Protein AF-A0A5S9MG98-F1 (afdb_monomer_lite)

Foldseek 3Di:
DVVLLVQLLVVLVVVLVVLLVQLLVLLLVLLCCVPPPPVLVVQQVVCQVVQVLLVAHSQLVQLLCCQQDPHNSSSVSSLLNDFGWQLSVVLSVQLSVLRGPLPVVLVVCVVVVHDSVVSCCVSNVRSSVSSNCSNVVPPDGRHTDDLPPLVVLVPDDPDPDPVVSSVSSNVNSVVVSVSVSVVRSVVSSVVSVCVVVCVVVVVVVVCVVVVVVVD

Structure (mmCIF, N/CA/C/O backbone):
data_AF-A0A5S9MG98-F1
#
_entry.id   AF-A0A5S9MG98-F1
#
loop_
_atom_site.group_PDB
_atom_site.id
_atom_site.type_symbol
_atom_site.label_atom_id
_atom_site.label_alt_id
_atom_site.label_comp_id
_atom_site.label_asym_id
_atom_site.label_entity_id
_atom_site.label_seq_id
_atom_site.pdbx_PDB_ins_code
_atom_site.Cartn_x
_atom_site.Cartn_y
_atom_site.Cartn_z
_atom_site.occupancy
_atom_site.B_iso_or_equiv
_atom_site.auth_seq_id
_atom_site.auth_comp_id
_atom_site.auth_asym_id
_atom_site.auth_atom_id
_atom_site.pdbx_PDB_model_num
ATOM 1 N N . MET A 1 1 ? -5.508 22.181 24.076 1.00 66.69 1 MET A N 1
ATOM 2 C CA . MET A 1 1 ? -4.698 22.314 22.840 1.00 66.69 1 MET A CA 1
ATOM 3 C C . MET A 1 1 ? -3.313 21.685 22.968 1.00 66.69 1 MET A C 1
ATOM 5 O O . MET A 1 1 ? -3.007 20.823 22.161 1.00 66.69 1 MET A O 1
ATOM 9 N N . GLY A 1 2 ? -2.476 22.037 23.956 1.00 78.56 2 GLY A N 1
ATOM 10 C CA . GLY A 1 2 ? -1.141 21.416 24.090 1.00 78.56 2 GLY A CA 1
ATOM 11 C C . GLY A 1 2 ? -1.165 19.888 24.270 1.00 78.56 2 GLY A C 1
ATOM 12 O O . GLY A 1 2 ? -0.301 19.185 23.756 1.00 78.56 2 GLY A O 1
ATOM 13 N N . GLU A 1 3 ? -2.189 19.363 24.941 1.00 84.69 3 GLU A N 1
ATOM 14 C CA . GLU A 1 3 ? -2.384 17.921 25.139 1.00 84.69 3 GLU A CA 1
ATOM 15 C C . GLU A 1 3 ? -2.816 17.196 23.853 1.00 84.69 3 GLU A C 1
ATOM 17 O O . GLU A 1 3 ? -2.261 16.153 23.522 1.00 84.69 3 GLU A O 1
ATOM 22 N N . THR A 1 4 ? -3.687 17.816 23.051 1.00 87.00 4 THR A N 1
ATOM 23 C CA . THR A 1 4 ? -4.049 17.394 21.685 1.00 87.00 4 THR A CA 1
ATOM 24 C C . THR A 1 4 ? -2.811 17.234 20.802 1.00 87.00 4 THR A C 1
ATOM 26 O O . THR A 1 4 ? -2.624 16.198 20.173 1.00 87.00 4 THR A O 1
ATOM 29 N N . TRP A 1 5 ? -1.910 18.222 20.799 1.00 89.62 5 TRP A N 1
ATOM 30 C CA . TRP A 1 5 ? -0.659 18.150 20.035 1.00 89.62 5 TRP A CA 1
ATOM 31 C C . TRP A 1 5 ? 0.236 16.997 20.496 1.00 89.62 5 TRP A C 1
ATOM 33 O O . TRP A 1 5 ? 0.719 16.226 19.669 1.00 89.62 5 TRP A O 1
ATOM 43 N N . LYS A 1 6 ? 0.424 16.832 21.812 1.00 89.94 6 LYS A N 1
ATOM 44 C CA . LYS A 1 6 ? 1.220 15.727 22.374 1.00 89.94 6 LYS A CA 1
ATOM 45 C C . LYS A 1 6 ? 0.635 14.362 22.011 1.00 89.94 6 LYS A C 1
ATOM 47 O O . LYS A 1 6 ? 1.379 13.472 21.603 1.00 89.94 6 LYS A O 1
ATOM 52 N N . ASN A 1 7 ? -0.681 14.209 22.121 1.00 90.62 7 ASN A N 1
ATOM 53 C CA . ASN A 1 7 ? -1.378 12.965 21.804 1.00 90.62 7 ASN A CA 1
ATOM 54 C C . ASN A 1 7 ? -1.300 12.644 20.308 1.00 90.62 7 ASN A C 1
ATOM 56 O O . ASN A 1 7 ? -0.968 11.516 19.946 1.00 90.62 7 ASN A O 1
ATOM 60 N N . GLY A 1 8 ? -1.507 13.646 19.449 1.00 89.81 8 GLY A N 1
ATOM 61 C CA . GLY A 1 8 ? -1.383 13.515 17.998 1.00 89.81 8 GLY A CA 1
ATOM 62 C C . GLY A 1 8 ? 0.031 13.132 17.561 1.00 89.81 8 GLY A C 1
ATOM 63 O O . GLY A 1 8 ? 0.202 12.180 16.803 1.00 89.81 8 GLY A O 1
ATOM 64 N N . LEU A 1 9 ? 1.058 13.797 18.102 1.00 93.06 9 LEU A N 1
ATOM 65 C CA . LEU A 1 9 ? 2.461 13.474 17.819 1.00 93.06 9 LEU A CA 1
ATOM 66 C C . LEU A 1 9 ? 2.844 12.078 18.318 1.00 93.06 9 LEU A C 1
ATOM 68 O O . LEU A 1 9 ? 3.484 11.325 17.588 1.00 93.06 9 LEU A O 1
ATOM 72 N N . LYS A 1 10 ? 2.432 11.701 19.536 1.00 94.00 10 LYS A N 1
ATOM 73 C CA . LYS A 1 10 ? 2.688 10.365 20.093 1.00 94.00 10 LYS A CA 1
ATOM 74 C C . LYS A 1 10 ? 2.029 9.275 19.247 1.00 94.00 10 LYS A C 1
ATOM 76 O O . LYS A 1 10 ? 2.660 8.258 18.962 1.00 94.00 10 LYS A O 1
ATOM 81 N N . ALA A 1 11 ? 0.786 9.494 18.821 1.00 91.12 11 ALA A N 1
ATOM 82 C CA . ALA A 1 11 ? 0.072 8.577 17.941 1.00 91.12 11 ALA A CA 1
ATOM 83 C C . ALA A 1 11 ? 0.739 8.489 16.559 1.00 91.12 11 ALA A C 1
ATOM 85 O O . ALA A 1 11 ? 0.933 7.386 16.046 1.00 91.12 11 ALA A O 1
ATOM 86 N N . GLY A 1 12 ? 1.163 9.627 16.001 1.00 92.00 12 GLY A N 1
ATOM 87 C CA . GLY A 1 12 ? 1.949 9.707 14.771 1.00 92.00 12 GLY A CA 1
ATOM 88 C C . GLY A 1 12 ? 3.234 8.887 14.854 1.00 92.00 12 GLY A C 1
ATOM 89 O O . GLY A 1 12 ? 3.425 7.977 14.054 1.00 92.00 12 GLY A O 1
ATOM 90 N N . LEU A 1 13 ? 4.074 9.128 15.868 1.00 94.75 13 LEU A N 1
ATOM 91 C CA . LEU A 1 13 ? 5.320 8.382 16.080 1.00 94.75 13 LEU A CA 1
ATOM 92 C C . LEU A 1 13 ? 5.085 6.878 16.272 1.00 94.75 13 LEU A C 1
ATOM 94 O O . LEU A 1 13 ? 5.792 6.072 15.674 1.00 94.75 13 LEU A O 1
ATOM 98 N N . SER A 1 14 ? 4.095 6.487 17.079 1.00 93.75 14 SER A N 1
ATOM 99 C CA . SER A 1 14 ? 3.764 5.073 17.303 1.00 93.75 14 SER A CA 1
ATOM 100 C C . SER A 1 14 ? 3.319 4.386 16.011 1.00 93.75 14 SER A C 1
ATOM 102 O O . SER A 1 14 ? 3.683 3.234 15.755 1.00 93.75 14 SER A O 1
ATOM 104 N N . THR A 1 15 ? 2.549 5.093 15.184 1.00 90.12 15 THR A N 1
ATOM 105 C CA . THR A 1 15 ? 2.082 4.584 13.892 1.00 90.12 15 THR A CA 1
ATOM 106 C C . THR A 1 15 ? 3.262 4.444 12.943 1.00 90.12 15 THR A C 1
ATOM 108 O O . THR A 1 15 ? 3.508 3.348 12.455 1.00 90.12 15 THR A O 1
ATOM 111 N N . THR A 1 16 ? 4.076 5.489 12.780 1.00 92.81 16 THR A N 1
ATOM 112 C CA . THR A 1 16 ? 5.323 5.442 12.005 1.00 92.81 16 THR A CA 1
ATOM 113 C C . THR A 1 16 ? 6.235 4.301 12.449 1.00 92.81 16 THR A C 1
ATOM 115 O O . THR A 1 16 ? 6.774 3.598 11.605 1.00 92.81 16 THR A O 1
ATOM 118 N N . TRP A 1 17 ? 6.388 4.065 13.753 1.00 94.69 17 TRP A N 1
ATOM 119 C CA . TRP A 1 17 ? 7.198 2.961 14.273 1.00 94.69 17 TRP A CA 1
ATOM 120 C C . TRP A 1 17 ? 6.639 1.592 13.879 1.00 94.69 17 TRP A C 1
ATOM 122 O O . TRP A 1 17 ? 7.379 0.696 13.475 1.00 94.69 17 TRP A O 1
ATOM 132 N N . THR A 1 18 ? 5.320 1.435 13.961 1.00 90.38 18 THR A N 1
ATOM 133 C CA . THR A 1 18 ? 4.630 0.201 13.565 1.00 90.38 18 THR A CA 1
ATOM 134 C C . THR A 1 18 ? 4.767 -0.042 12.064 1.00 90.38 18 THR A C 1
ATOM 136 O O . THR A 1 18 ? 5.099 -1.148 11.646 1.00 90.38 18 THR A O 1
ATOM 139 N N . LEU A 1 19 ? 4.582 1.005 11.259 1.00 89.38 19 LEU A N 1
ATOM 140 C CA . LEU A 1 19 ? 4.715 0.955 9.807 1.00 89.38 19 LEU A CA 1
ATOM 141 C C . LEU A 1 19 ? 6.158 0.713 9.383 1.00 89.38 19 LEU A C 1
ATOM 143 O O . LEU A 1 19 ? 6.405 -0.136 8.534 1.00 89.38 19 LEU A O 1
ATOM 147 N N . GLY A 1 20 ? 7.118 1.362 10.036 1.00 91.25 20 GLY A N 1
ATOM 148 C CA . GLY A 1 20 ? 8.542 1.171 9.793 1.00 91.25 20 GLY A CA 1
ATOM 149 C C . GLY A 1 20 ? 8.987 -0.275 9.989 1.00 91.25 20 GLY A C 1
ATOM 150 O O . GLY A 1 20 ? 9.723 -0.793 9.156 1.00 91.25 20 GLY A O 1
ATOM 151 N N . LYS A 1 21 ? 8.470 -0.973 11.011 1.00 91.88 21 LYS A N 1
ATOM 152 C CA . LYS A 1 21 ? 8.758 -2.404 11.229 1.00 91.88 21 LYS A CA 1
ATOM 153 C C . LYS A 1 21 ? 8.292 -3.316 10.096 1.00 91.88 21 LYS A C 1
ATOM 155 O O . LYS A 1 21 ? 8.835 -4.404 9.962 1.00 91.88 21 LYS A O 1
ATOM 160 N N . VAL A 1 22 ? 7.290 -2.906 9.322 1.00 89.12 22 VAL A N 1
ATOM 161 C CA . VAL A 1 22 ? 6.780 -3.678 8.179 1.00 89.12 22 VAL A CA 1
ATOM 162 C C . VAL A 1 22 ? 7.454 -3.224 6.889 1.00 89.12 22 VAL A C 1
ATOM 164 O O . VAL A 1 22 ? 7.953 -4.049 6.133 1.00 89.12 22 VAL A O 1
ATOM 167 N N . ILE A 1 23 ? 7.517 -1.915 6.655 1.00 87.06 23 ILE A N 1
ATOM 168 C CA . ILE A 1 23 ? 8.039 -1.326 5.419 1.00 87.06 23 ILE A CA 1
ATOM 169 C C . ILE A 1 23 ? 9.524 -1.626 5.262 1.00 87.06 23 ILE A C 1
ATOM 171 O O . ILE A 1 23 ? 9.944 -2.068 4.201 1.00 87.06 23 ILE A O 1
ATOM 175 N N . PHE A 1 24 ? 10.311 -1.449 6.323 1.00 90.50 24 PHE A N 1
ATOM 176 C CA . PHE A 1 24 ? 11.758 -1.622 6.268 1.00 90.50 24 PHE A CA 1
ATOM 177 C C . PHE A 1 24 ? 12.190 -3.025 5.792 1.00 90.50 24 PHE A C 1
ATOM 179 O O . PHE A 1 24 ? 12.913 -3.106 4.796 1.00 90.50 24 PHE A O 1
ATOM 186 N N . PRO A 1 25 ? 11.752 -4.141 6.417 1.00 90.50 25 PRO A N 1
ATOM 187 C CA . PRO A 1 25 ? 12.138 -5.470 5.950 1.00 90.50 25 PRO A CA 1
ATOM 188 C C . PRO A 1 25 ? 11.547 -5.804 4.579 1.00 90.50 25 PRO A C 1
ATOM 190 O O . PRO A 1 25 ? 12.223 -6.449 3.782 1.00 90.50 25 PRO A O 1
ATOM 193 N N . VAL A 1 26 ? 10.323 -5.354 4.276 1.00 88.94 26 VAL A N 1
ATOM 194 C CA . VAL A 1 26 ? 9.698 -5.605 2.970 1.00 88.94 26 VAL A CA 1
ATOM 195 C C . VAL A 1 26 ? 10.474 -4.905 1.853 1.00 88.94 26 VAL A C 1
ATOM 197 O O . VAL A 1 26 ? 10.779 -5.545 0.854 1.00 88.94 26 VAL A O 1
ATOM 200 N N . THR A 1 27 ? 10.865 -3.641 2.025 1.00 87.31 27 THR A N 1
ATOM 201 C CA . THR A 1 27 ? 11.664 -2.899 1.036 1.00 87.31 27 THR A CA 1
ATOM 202 C C . THR A 1 27 ? 13.019 -3.554 0.792 1.00 87.31 27 THR A C 1
ATOM 204 O O . THR A 1 27 ? 13.420 -3.707 -0.364 1.00 87.31 27 THR A O 1
ATOM 207 N N . ILE A 1 28 ? 13.712 -3.991 1.849 1.00 87.81 28 ILE A N 1
ATOM 208 C CA . ILE A 1 28 ? 14.987 -4.708 1.705 1.00 87.81 28 ILE A CA 1
ATOM 209 C C . ILE A 1 28 ? 14.776 -6.021 0.947 1.00 87.81 28 ILE A C 1
ATOM 211 O O . ILE A 1 28 ? 15.490 -6.296 -0.017 1.00 87.81 28 ILE A O 1
ATOM 215 N N . LEU A 1 29 ? 13.774 -6.808 1.345 1.00 88.12 29 LEU A N 1
ATOM 216 C CA . LEU A 1 29 ? 13.475 -8.093 0.724 1.00 88.12 29 LEU A CA 1
ATOM 217 C C . LEU A 1 29 ? 13.128 -7.929 -0.760 1.00 88.12 29 LEU A C 1
ATOM 219 O O . LEU A 1 29 ? 13.707 -8.614 -1.595 1.00 88.12 29 LEU A O 1
ATOM 223 N N . VAL A 1 30 ? 12.230 -7.001 -1.098 1.00 85.62 30 VAL A N 1
ATOM 224 C CA . VAL A 1 30 ? 11.817 -6.738 -2.484 1.00 85.62 30 VAL A CA 1
ATOM 225 C C . VAL A 1 30 ? 13.000 -6.250 -3.323 1.00 85.62 30 VAL A C 1
ATOM 227 O O . VAL A 1 30 ? 13.187 -6.753 -4.428 1.00 85.62 30 VAL A O 1
ATOM 230 N N . SER A 1 31 ? 13.839 -5.352 -2.791 1.00 83.00 31 SER A N 1
ATOM 231 C CA . SER A 1 31 ? 15.023 -4.837 -3.500 1.00 83.00 31 SER A CA 1
ATOM 232 C C . SER A 1 31 ? 16.030 -5.944 -3.829 1.00 83.00 31 SER A C 1
ATOM 234 O O . SER A 1 31 ? 16.528 -6.016 -4.951 1.00 83.00 31 SER A O 1
ATOM 236 N N . ILE A 1 32 ? 16.308 -6.834 -2.870 1.00 81.94 32 ILE A N 1
ATOM 237 C CA . ILE A 1 32 ? 17.235 -7.958 -3.070 1.00 81.94 32 ILE A CA 1
ATOM 238 C C . ILE A 1 32 ? 16.631 -8.992 -4.027 1.00 81.94 32 ILE A C 1
ATOM 240 O O . ILE A 1 32 ? 17.311 -9.457 -4.943 1.00 81.94 32 ILE A O 1
ATOM 244 N N . LEU A 1 33 ? 15.353 -9.344 -3.844 1.00 80.00 33 LEU A N 1
ATOM 245 C CA . LEU A 1 33 ? 14.679 -10.350 -4.668 1.00 80.00 33 LEU A CA 1
ATOM 246 C C . LEU A 1 33 ? 14.661 -9.961 -6.149 1.00 80.00 33 LEU A C 1
ATOM 248 O O . LEU A 1 33 ? 14.950 -10.810 -6.992 1.00 80.00 33 LEU A O 1
ATOM 252 N N . GLN A 1 34 ? 14.371 -8.692 -6.442 1.00 73.75 34 GLN A N 1
ATOM 253 C CA . GLN A 1 34 ? 14.369 -8.122 -7.789 1.00 73.75 34 GLN A CA 1
ATOM 254 C C . GLN A 1 34 ? 15.736 -8.233 -8.483 1.00 73.75 34 GLN A C 1
ATOM 256 O O . GLN A 1 34 ? 15.806 -8.607 -9.649 1.00 73.75 34 GLN A O 1
ATOM 261 N N . GLN A 1 35 ? 16.832 -7.965 -7.770 1.00 71.19 35 GLN A N 1
ATOM 262 C CA . GLN A 1 35 ? 18.158 -7.872 -8.388 1.00 71.19 35 GLN A CA 1
ATOM 263 C C . GLN A 1 35 ? 18.925 -9.198 -8.473 1.00 71.19 35 GLN A C 1
ATOM 265 O O . GLN A 1 35 ? 19.870 -9.293 -9.251 1.00 71.19 35 GLN A O 1
ATOM 270 N N . HIS A 1 36 ? 18.593 -10.202 -7.656 1.00 62.88 36 HIS A N 1
ATOM 271 C CA . HIS A 1 36 ? 19.411 -11.421 -7.527 1.00 62.88 36 HIS A CA 1
ATOM 272 C C . HIS A 1 36 ? 18.693 -12.731 -7.854 1.00 62.88 36 HIS A C 1
ATOM 274 O O . HIS A 1 36 ? 19.344 -13.775 -7.869 1.00 62.88 36 HIS A O 1
ATOM 280 N N . THR A 1 37 ? 17.383 -12.722 -8.119 1.00 70.50 37 THR A N 1
ATOM 281 C CA . THR A 1 37 ? 16.626 -13.977 -8.236 1.00 70.50 37 THR A CA 1
ATOM 282 C C . THR A 1 37 ? 16.121 -14.208 -9.665 1.00 70.50 37 THR A C 1
ATOM 284 O O . THR A 1 37 ? 15.086 -13.652 -10.033 1.00 70.50 37 THR A O 1
ATOM 287 N N 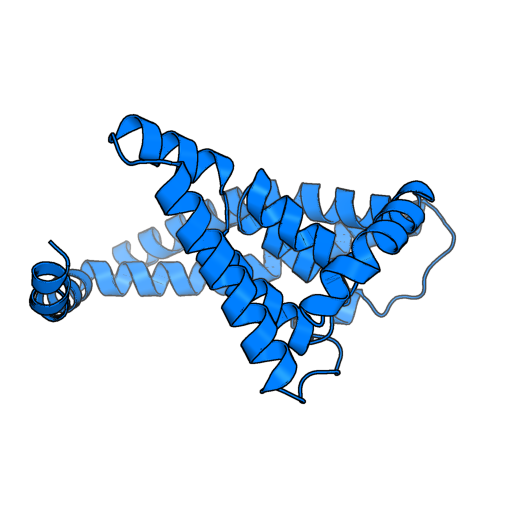. PRO A 1 38 ? 16.753 -15.101 -10.460 1.00 69.75 38 PRO A N 1
ATOM 288 C CA . PRO A 1 38 ? 16.253 -15.502 -11.783 1.00 69.75 38 PRO A CA 1
ATOM 289 C C . PRO A 1 38 ? 14.805 -16.014 -11.746 1.00 69.75 38 PRO A C 1
ATOM 291 O O . PRO A 1 38 ? 14.033 -15.805 -12.679 1.00 69.75 38 PRO A O 1
ATOM 294 N N . VAL A 1 39 ? 14.422 -16.629 -10.621 1.00 74.81 39 VAL A N 1
ATOM 295 C CA . VAL A 1 39 ? 13.065 -17.126 -10.355 1.00 74.81 39 VAL A CA 1
ATOM 296 C C . VAL A 1 39 ? 12.025 -16.005 -10.417 1.00 74.81 39 VAL A C 1
ATOM 298 O O . VAL A 1 39 ? 10.922 -16.236 -10.905 1.00 74.81 39 VAL A O 1
ATOM 301 N N . MET A 1 40 ? 12.366 -14.786 -9.979 1.00 74.00 40 MET A N 1
ATOM 302 C CA . MET A 1 40 ? 11.440 -13.654 -10.044 1.00 74.00 40 MET A CA 1
ATOM 303 C C . MET A 1 40 ? 11.120 -13.301 -11.500 1.00 74.00 40 MET A C 1
ATOM 305 O O . MET A 1 40 ? 9.957 -13.102 -11.833 1.00 74.00 40 MET A O 1
ATOM 309 N N . GLY A 1 41 ? 12.117 -13.337 -12.391 1.00 78.81 41 GLY A N 1
ATOM 310 C CA . GLY A 1 41 ? 11.910 -13.146 -13.828 1.00 78.81 41 GLY A CA 1
ATOM 311 C C . GLY A 1 41 ? 10.940 -14.168 -14.430 1.00 78.81 41 GLY A C 1
ATOM 312 O O . GLY A 1 41 ? 10.055 -13.794 -15.198 1.00 78.81 41 GLY A O 1
ATOM 313 N N . TRP A 1 42 ? 11.037 -15.442 -14.035 1.00 82.25 42 TRP A N 1
ATOM 314 C CA . TRP A 1 42 ? 10.103 -16.483 -14.486 1.00 82.25 42 TRP A CA 1
ATOM 315 C C . TRP A 1 42 ? 8.681 -16.263 -13.971 1.00 82.25 42 TRP A C 1
ATOM 317 O O . TRP A 1 42 ? 7.726 -16.372 -14.740 1.00 82.25 42 TRP A O 1
ATOM 327 N N . ILE A 1 43 ? 8.534 -15.914 -12.690 1.00 81.62 43 ILE A N 1
ATOM 328 C CA . ILE A 1 43 ? 7.231 -15.617 -12.081 1.00 81.62 43 ILE A CA 1
ATOM 329 C C . ILE A 1 43 ? 6.589 -14.409 -12.770 1.00 81.62 43 ILE A C 1
ATOM 331 O O . ILE A 1 43 ? 5.427 -14.476 -13.164 1.00 81.62 43 ILE A O 1
ATOM 335 N N . ILE A 1 44 ? 7.355 -13.333 -12.970 1.00 83.62 44 ILE A N 1
ATOM 336 C CA . ILE A 1 44 ? 6.911 -12.121 -13.664 1.00 83.62 44 ILE A CA 1
ATOM 337 C C . ILE A 1 44 ? 6.442 -12.469 -15.076 1.00 83.62 44 ILE A C 1
ATOM 339 O O . ILE A 1 44 ? 5.349 -12.066 -15.457 1.00 83.62 44 ILE A O 1
ATOM 343 N N . GLN A 1 45 ? 7.214 -13.243 -15.847 1.00 84.25 45 GLN A N 1
ATOM 344 C CA . GLN A 1 45 ? 6.830 -13.640 -17.208 1.00 84.25 45 GLN A CA 1
ATOM 345 C C . GLN A 1 45 ? 5.555 -14.487 -17.240 1.00 84.25 45 GLN A C 1
ATOM 347 O O . GLN A 1 45 ? 4.711 -14.277 -18.110 1.00 84.25 45 GLN A O 1
ATOM 352 N N . PHE A 1 46 ? 5.394 -15.404 -16.285 1.00 88.31 46 PHE A N 1
ATOM 353 C CA . PHE A 1 46 ? 4.204 -16.245 -16.175 1.00 88.31 46 PHE A CA 1
ATOM 354 C C . PHE A 1 46 ? 2.950 -15.449 -15.782 1.00 88.31 46 PHE A C 1
ATOM 356 O O . PHE A 1 46 ? 1.864 -15.699 -16.302 1.00 88.31 46 PHE A O 1
ATOM 363 N N . ILE A 1 47 ? 3.093 -14.471 -14.884 1.00 88.00 47 ILE A N 1
ATOM 364 C CA . ILE A 1 47 ? 1.987 -13.651 -14.370 1.00 88.00 47 ILE A CA 1
ATOM 365 C C . ILE A 1 47 ? 1.643 -12.486 -15.314 1.00 88.00 47 ILE A C 1
ATOM 367 O O . ILE A 1 47 ? 0.493 -12.048 -15.362 1.00 88.00 47 ILE A O 1
ATOM 371 N N . ARG A 1 48 ? 2.602 -12.015 -16.120 1.00 89.62 48 ARG A N 1
ATOM 372 C CA . ARG A 1 48 ? 2.437 -10.908 -17.075 1.00 89.62 48 ARG A CA 1
ATOM 373 C C . ARG A 1 48 ? 1.166 -10.972 -17.936 1.00 89.62 48 ARG A C 1
ATOM 375 O O . ARG A 1 48 ? 0.508 -9.938 -18.013 1.00 89.62 48 ARG A O 1
ATOM 382 N N . PRO A 1 49 ? 0.771 -12.096 -18.571 1.00 88.88 49 PRO A N 1
ATOM 383 C CA . PRO A 1 49 ? -0.461 -12.131 -19.365 1.00 88.88 49 PRO A CA 1
ATOM 384 C C . PRO A 1 49 ? -1.719 -11.863 -18.530 1.00 88.88 49 PRO A C 1
ATOM 386 O O . PRO A 1 49 ? -2.637 -11.211 -19.015 1.00 88.88 49 PRO A O 1
ATOM 389 N N . PHE A 1 50 ? -1.751 -12.301 -17.268 1.00 90.06 50 PHE A N 1
ATOM 390 C CA . PHE A 1 50 ? -2.868 -12.021 -16.364 1.00 90.06 50 PHE A CA 1
ATOM 391 C C . PHE A 1 50 ? -2.885 -10.552 -15.936 1.00 90.06 50 PHE A C 1
ATOM 393 O O . PHE A 1 50 ? -3.940 -9.926 -15.938 1.00 90.06 50 PHE A O 1
ATOM 400 N N . MET A 1 51 ? -1.719 -9.982 -15.623 1.00 92.44 51 MET A N 1
ATOM 401 C CA . MET A 1 51 ? -1.597 -8.569 -15.242 1.00 92.44 51 MET A CA 1
ATOM 402 C C . MET A 1 51 ? -1.905 -7.624 -16.407 1.00 92.44 51 MET A C 1
ATOM 404 O O . MET A 1 51 ? -2.518 -6.577 -16.205 1.00 92.44 51 MET A O 1
ATOM 408 N N . GLY A 1 52 ? -1.572 -8.029 -17.635 1.00 89.19 52 GLY A N 1
ATOM 409 C CA . GLY A 1 52 ? -1.860 -7.268 -18.848 1.00 89.19 52 GLY A CA 1
ATOM 410 C C . GLY A 1 52 ? -3.352 -7.011 -19.071 1.00 89.19 52 GLY A C 1
ATOM 411 O O . GLY A 1 52 ? -3.701 -5.955 -19.586 1.00 89.19 52 GLY A O 1
ATOM 412 N N . VAL A 1 53 ? -4.240 -7.903 -18.608 1.00 91.56 53 VAL A N 1
ATOM 413 C CA . VAL A 1 53 ? -5.704 -7.685 -18.645 1.00 91.56 53 VAL A CA 1
ATOM 414 C C . VAL A 1 53 ? -6.107 -6.444 -17.844 1.00 91.56 53 VAL A C 1
ATOM 416 O O . VAL A 1 53 ? -7.038 -5.731 -18.213 1.00 91.56 53 VAL A O 1
ATOM 419 N N . PHE A 1 54 ? -5.387 -6.173 -16.758 1.00 92.12 54 PHE A N 1
ATOM 420 C CA . PHE A 1 54 ? -5.611 -5.030 -15.878 1.00 92.12 54 PHE A CA 1
ATOM 421 C C . PHE A 1 54 ? -4.785 -3.806 -16.274 1.00 92.12 54 PHE A C 1
ATOM 423 O O . PHE A 1 54 ? -4.839 -2.801 -15.574 1.00 92.12 54 PHE A O 1
ATOM 430 N N . GLY A 1 55 ? -3.997 -3.876 -17.352 1.00 88.94 55 GLY A N 1
ATOM 431 C CA . GLY A 1 55 ? -3.075 -2.803 -17.714 1.00 88.94 55 GLY A CA 1
ATOM 432 C C . GLY A 1 55 ? -1.879 -2.658 -16.785 1.00 88.94 55 GLY A C 1
ATOM 433 O O . GLY A 1 55 ? -1.366 -1.553 -16.646 1.00 88.94 55 GLY A O 1
ATOM 434 N N . LEU A 1 56 ? -1.489 -3.740 -16.115 1.00 92.88 56 LEU A N 1
ATOM 435 C CA . LEU A 1 56 ? -0.414 -3.760 -15.135 1.00 92.88 56 LEU A CA 1
ATOM 436 C C . LEU A 1 56 ? 0.803 -4.527 -15.669 1.00 92.88 56 LEU A C 1
ATOM 438 O O . LEU A 1 56 ? 0.664 -5.531 -16.378 1.00 92.88 56 LEU A O 1
ATOM 442 N N . SER A 1 57 ? 2.003 -4.092 -15.286 1.00 92.00 57 SER A N 1
ATOM 443 C CA . SER A 1 57 ? 3.233 -4.841 -15.528 1.00 92.00 57 SER A CA 1
ATOM 444 C C . SER A 1 57 ? 3.273 -6.124 -14.687 1.00 92.00 57 SER A C 1
ATOM 446 O O . SER A 1 57 ? 2.543 -6.295 -13.708 1.00 92.00 57 SER A O 1
ATOM 448 N N . GLY A 1 58 ? 4.151 -7.063 -15.045 1.00 88.88 58 GLY A N 1
ATOM 449 C CA . GLY A 1 58 ? 4.336 -8.267 -14.228 1.00 88.88 58 GLY A CA 1
ATOM 450 C C . GLY A 1 58 ? 4.928 -7.961 -12.842 1.00 88.88 58 GLY A C 1
ATOM 451 O O . GLY A 1 58 ? 4.681 -8.710 -11.901 1.00 88.88 58 GLY A O 1
ATOM 452 N N . GLU A 1 59 ? 5.644 -6.844 -12.683 1.00 88.44 59 GLU A N 1
ATOM 453 C CA . GLU A 1 59 ? 6.205 -6.409 -11.396 1.00 88.44 59 GLU A CA 1
ATOM 454 C C . GLU A 1 59 ? 5.136 -5.890 -10.429 1.00 88.44 59 GLU A C 1
ATOM 456 O O . GLU A 1 59 ? 5.232 -6.120 -9.221 1.00 88.44 59 GLU A O 1
ATOM 461 N N . ALA A 1 60 ? 4.062 -5.287 -10.951 1.00 93.00 60 ALA A N 1
ATOM 462 C CA . ALA A 1 60 ? 2.906 -4.847 -10.168 1.00 93.00 60 ALA A CA 1
ATOM 463 C C . ALA A 1 60 ? 2.193 -5.998 -9.426 1.00 93.00 60 ALA A C 1
ATOM 465 O O . ALA A 1 60 ? 1.452 -5.763 -8.467 1.00 93.00 60 ALA A O 1
ATOM 466 N N . ALA A 1 61 ? 2.455 -7.256 -9.798 1.00 91.94 61 ALA A N 1
ATOM 467 C CA . ALA A 1 61 ? 1.976 -8.415 -9.052 1.00 91.94 61 ALA A CA 1
ATOM 468 C C . ALA A 1 61 ? 2.560 -8.479 -7.628 1.00 91.94 61 ALA A C 1
ATOM 470 O O . ALA A 1 61 ? 1.880 -8.941 -6.711 1.00 91.94 61 ALA A O 1
ATOM 471 N N . ILE A 1 62 ? 3.789 -7.988 -7.419 1.00 91.31 62 ILE A N 1
ATOM 472 C CA . ILE A 1 62 ? 4.472 -8.034 -6.119 1.00 91.31 62 ILE A CA 1
ATOM 473 C C . ILE A 1 62 ? 3.693 -7.210 -5.071 1.00 91.31 62 ILE A C 1
ATOM 475 O O . ILE A 1 62 ? 3.294 -7.789 -4.054 1.00 91.31 62 ILE A O 1
ATOM 479 N N . PRO A 1 63 ? 3.391 -5.910 -5.292 1.00 93.62 63 PRO A N 1
ATOM 480 C CA . PRO A 1 63 ? 2.517 -5.155 -4.403 1.00 93.62 63 PRO A CA 1
ATOM 481 C C . PRO A 1 63 ? 1.145 -5.774 -4.182 1.00 93.62 63 PRO A C 1
ATOM 483 O O . PRO A 1 63 ? 0.650 -5.768 -3.054 1.00 93.62 63 PRO A O 1
ATOM 486 N N . LEU A 1 64 ? 0.526 -6.300 -5.244 1.00 93.81 64 LEU A N 1
ATOM 487 C CA . LEU A 1 64 ? -0.821 -6.853 -5.169 1.00 93.81 64 LEU A CA 1
ATOM 488 C C . LEU A 1 64 ? -0.855 -8.068 -4.232 1.00 93.81 64 LEU A C 1
ATOM 490 O O . LEU A 1 64 ? -1.697 -8.127 -3.335 1.00 93.81 64 LEU A O 1
ATOM 494 N N . VAL A 1 65 ? 0.098 -8.992 -4.376 1.00 92.00 65 VAL A N 1
ATOM 495 C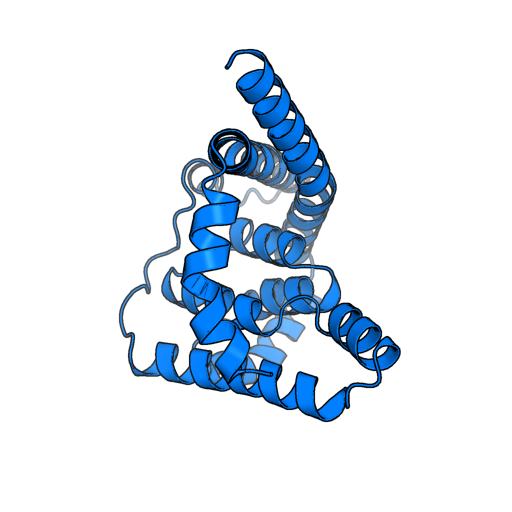 CA . VAL A 1 65 ? 0.219 -10.180 -3.519 1.00 92.00 65 VAL A CA 1
ATOM 496 C C . VAL A 1 65 ? 0.555 -9.785 -2.082 1.00 92.00 65 VAL A C 1
ATOM 498 O O . VAL A 1 65 ? -0.136 -10.216 -1.160 1.00 92.00 65 VAL A O 1
ATOM 501 N N . LEU A 1 66 ? 1.558 -8.930 -1.865 1.00 91.88 66 LEU A N 1
ATOM 502 C CA . LEU A 1 66 ? 1.950 -8.511 -0.514 1.00 91.88 66 LEU A CA 1
ATOM 503 C C . LEU A 1 66 ? 0.818 -7.762 0.208 1.00 91.88 66 LEU A C 1
ATOM 505 O O . LEU A 1 66 ? 0.565 -8.015 1.387 1.00 91.88 66 LEU A O 1
ATOM 509 N N . GLY A 1 67 ? 0.090 -6.902 -0.507 1.00 93.25 67 GLY A N 1
ATOM 510 C CA . GLY A 1 67 ? -1.074 -6.178 0.002 1.00 93.25 67 GLY A CA 1
ATOM 511 C C . GLY A 1 67 ? -2.248 -7.084 0.391 1.00 93.25 67 GLY A C 1
ATOM 512 O O . GLY A 1 67 ? -2.920 -6.846 1.398 1.00 93.25 67 GLY A O 1
ATOM 513 N N . ASN A 1 68 ? -2.487 -8.139 -0.391 1.00 92.56 68 ASN A N 1
ATOM 514 C CA . ASN A 1 68 ? -3.565 -9.102 -0.164 1.00 92.56 68 ASN A CA 1
ATOM 515 C C . ASN A 1 68 ? -3.228 -10.135 0.923 1.00 92.56 68 ASN A C 1
ATOM 517 O O . ASN A 1 68 ? -4.113 -10.517 1.689 1.00 92.56 68 ASN A O 1
ATOM 521 N N . MET A 1 69 ? -1.976 -10.599 0.978 1.00 88.00 69 MET A N 1
ATOM 522 C CA . MET A 1 69 ? -1.562 -11.695 1.860 1.00 88.00 69 MET A CA 1
ATOM 523 C C . MET A 1 69 ? -1.039 -11.230 3.218 1.00 88.00 69 MET A C 1
ATOM 525 O O . MET A 1 69 ? -1.277 -11.913 4.210 1.00 88.00 69 MET A O 1
ATOM 529 N N . LEU A 1 70 ? -0.315 -10.106 3.271 1.00 89.06 70 LEU A N 1
ATOM 530 C CA . LEU A 1 70 ? 0.280 -9.607 4.512 1.00 89.06 70 LEU A CA 1
ATOM 531 C C . LEU A 1 70 ? -0.540 -8.460 5.099 1.00 89.06 70 LEU A C 1
ATOM 533 O O . LEU A 1 70 ? -1.100 -8.594 6.182 1.00 89.06 70 LEU A O 1
ATOM 537 N N . ASN A 1 71 ? -0.554 -7.313 4.418 1.00 89.94 71 ASN A N 1
ATOM 538 C CA . ASN A 1 71 ? -1.363 -6.135 4.735 1.00 89.94 71 ASN A CA 1
ATOM 539 C C . ASN A 1 71 ? -1.080 -5.018 3.720 1.00 89.94 71 ASN A C 1
ATOM 541 O O . ASN A 1 71 ? -0.075 -5.036 3.007 1.00 89.94 71 ASN A O 1
ATOM 545 N N . LEU A 1 72 ? -1.929 -3.987 3.725 1.00 91.00 72 LEU A N 1
ATOM 546 C CA . LEU A 1 72 ? -1.791 -2.823 2.852 1.00 91.00 72 LEU A CA 1
ATOM 547 C C . LEU A 1 72 ? -0.426 -2.121 2.990 1.00 91.00 72 LEU A C 1
ATOM 549 O O . LEU A 1 72 ? 0.101 -1.629 1.999 1.00 91.00 72 LEU A O 1
ATOM 553 N N . TYR A 1 73 ? 0.185 -2.115 4.179 1.00 89.94 73 TYR A N 1
ATOM 554 C CA . TYR A 1 73 ? 1.478 -1.457 4.403 1.00 89.94 73 TYR A CA 1
ATOM 555 C C . TYR A 1 73 ? 2.637 -2.173 3.710 1.00 89.94 73 TYR A C 1
ATOM 557 O O . TYR A 1 73 ? 3.520 -1.512 3.171 1.00 89.94 73 TYR A O 1
ATOM 565 N N . ALA A 1 74 ? 2.614 -3.507 3.665 1.00 90.94 74 ALA A N 1
ATOM 566 C CA . ALA A 1 74 ? 3.550 -4.290 2.864 1.00 90.94 74 ALA A CA 1
ATOM 567 C C . ALA A 1 74 ? 3.355 -4.026 1.360 1.00 90.94 74 ALA A C 1
ATOM 569 O O . ALA A 1 74 ? 4.334 -3.894 0.628 1.00 90.94 74 ALA A O 1
ATOM 570 N N . GLY A 1 75 ? 2.102 -3.878 0.911 1.00 92.56 75 GLY A N 1
ATOM 571 C CA . GLY A 1 75 ? 1.788 -3.455 -0.458 1.00 92.56 75 GLY A CA 1
ATOM 572 C C . GLY A 1 75 ? 2.364 -2.074 -0.790 1.00 92.56 75 GLY A C 1
ATOM 573 O O . GLY A 1 75 ? 3.056 -1.924 -1.792 1.00 92.56 75 GLY A O 1
ATOM 574 N N . ILE A 1 76 ? 2.165 -1.084 0.087 1.00 89.81 76 ILE A N 1
ATOM 575 C CA . ILE A 1 76 ? 2.725 0.270 -0.062 1.00 89.81 76 ILE A CA 1
ATOM 576 C C . ILE A 1 76 ? 4.257 0.227 -0.089 1.00 89.81 76 ILE A C 1
ATOM 578 O O . ILE A 1 76 ? 4.865 0.857 -0.948 1.00 89.81 76 ILE A O 1
ATOM 582 N N . ALA A 1 77 ? 4.886 -0.539 0.806 1.00 88.88 77 ALA A N 1
ATOM 583 C CA . ALA A 1 77 ? 6.338 -0.703 0.824 1.00 88.88 77 ALA A CA 1
ATOM 584 C C . ALA A 1 77 ? 6.869 -1.208 -0.524 1.00 88.88 77 ALA A C 1
ATOM 586 O O . ALA A 1 77 ? 7.857 -0.682 -1.035 1.00 88.88 77 ALA A O 1
ATOM 587 N N . ALA A 1 78 ? 6.189 -2.1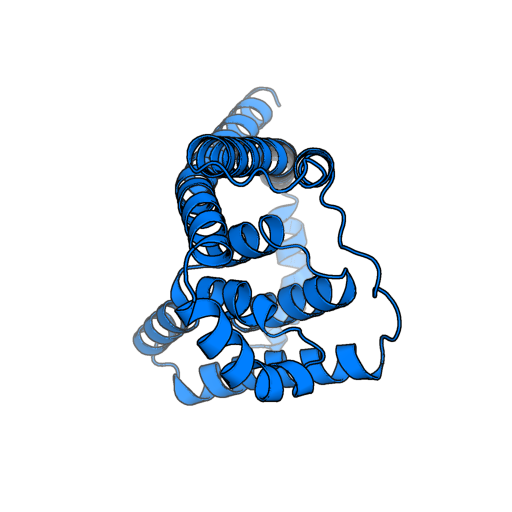87 -1.126 1.00 90.31 78 ALA A N 1
ATOM 588 C CA . ALA A 1 78 ? 6.543 -2.700 -2.441 1.00 90.31 78 ALA A CA 1
ATOM 589 C C . ALA A 1 78 ? 6.339 -1.652 -3.548 1.00 90.31 78 ALA A C 1
ATOM 591 O O . ALA A 1 78 ? 7.248 -1.459 -4.347 1.00 90.31 78 ALA A O 1
ATOM 592 N N . ILE A 1 79 ? 5.217 -0.920 -3.558 1.00 91.12 79 ILE A N 1
ATOM 593 C CA . ILE A 1 79 ? 4.961 0.167 -4.528 1.00 91.12 79 ILE A CA 1
ATOM 594 C C . ILE A 1 79 ? 6.063 1.229 -4.474 1.00 91.12 79 ILE A C 1
ATOM 596 O O . ILE A 1 79 ? 6.550 1.656 -5.512 1.00 91.12 79 ILE A O 1
ATOM 600 N N . LEU A 1 80 ? 6.489 1.622 -3.270 1.00 86.12 80 LEU A N 1
ATOM 601 C CA . LEU A 1 80 ? 7.551 2.615 -3.071 1.00 86.12 80 LEU A CA 1
ATOM 602 C C . LEU A 1 80 ? 8.948 2.103 -3.450 1.00 86.12 80 LEU A C 1
ATOM 604 O O . LEU A 1 80 ? 9.870 2.897 -3.613 1.00 86.12 80 LEU A O 1
ATOM 608 N N . THR A 1 81 ? 9.125 0.784 -3.533 1.00 84.25 81 THR A N 1
ATOM 609 C CA . THR A 1 81 ? 10.414 0.157 -3.858 1.00 84.25 81 THR A CA 1
ATOM 610 C C . THR A 1 81 ? 10.586 -0.035 -5.366 1.00 84.25 81 THR A C 1
ATOM 612 O O . THR A 1 81 ? 11.716 0.011 -5.860 1.00 84.25 81 THR A O 1
ATOM 615 N N . LEU A 1 82 ? 9.476 -0.256 -6.075 1.00 86.06 82 LEU A N 1
ATOM 616 C CA . LEU A 1 82 ? 9.422 -0.542 -7.506 1.00 86.06 82 LEU A CA 1
ATOM 617 C C . LEU A 1 82 ? 9.245 0.731 -8.339 1.00 86.06 82 LEU A C 1
ATOM 619 O O . LEU A 1 82 ? 8.629 1.705 -7.907 1.00 86.06 82 LEU A O 1
ATOM 623 N N . GLU A 1 83 ? 9.765 0.706 -9.560 1.00 86.50 83 GLU A N 1
ATOM 624 C CA . GLU A 1 83 ? 9.609 1.788 -10.536 1.00 86.50 83 GLU A CA 1
ATOM 625 C C . GLU A 1 83 ? 8.388 1.501 -11.408 1.00 86.50 83 GLU A C 1
ATOM 627 O O . GLU A 1 83 ? 8.482 0.920 -12.483 1.00 86.50 83 GLU A O 1
ATOM 632 N N . LEU A 1 84 ? 7.214 1.868 -10.894 1.00 89.94 84 LEU A N 1
ATOM 633 C CA . LEU A 1 84 ? 5.939 1.684 -11.584 1.00 89.94 84 LEU A CA 1
ATOM 634 C C . LEU A 1 84 ? 5.456 3.015 -12.179 1.00 89.94 84 LEU A C 1
ATOM 636 O O . LEU A 1 84 ? 5.638 4.062 -11.547 1.00 89.94 84 LEU A O 1
ATOM 640 N N . PRO A 1 85 ? 4.807 3.010 -13.355 1.00 92.62 85 PRO A N 1
ATOM 641 C CA . PRO A 1 85 ? 4.196 4.211 -13.907 1.00 92.62 85 PRO A CA 1
ATOM 642 C C . PRO A 1 85 ? 2.991 4.645 -13.063 1.00 92.62 85 PRO A C 1
ATOM 644 O O . PRO A 1 85 ? 2.334 3.829 -12.407 1.00 92.62 85 PRO A O 1
ATOM 647 N N . VAL A 1 86 ? 2.667 5.940 -13.092 1.00 93.06 86 VAL A N 1
ATOM 648 C CA . VAL A 1 86 ? 1.565 6.534 -12.305 1.00 93.06 86 VAL A CA 1
ATOM 649 C C . VAL A 1 86 ? 0.242 5.790 -12.523 1.00 93.06 86 VAL A C 1
ATOM 651 O O . VAL A 1 86 ? -0.516 5.578 -11.574 1.00 93.06 86 VAL A O 1
ATOM 654 N N . LYS A 1 87 ? -0.024 5.351 -13.756 1.00 94.12 87 LYS A N 1
ATOM 655 C CA . LYS A 1 87 ? -1.211 4.573 -14.120 1.00 94.12 87 LYS A CA 1
ATOM 656 C C . LYS A 1 87 ? -1.286 3.252 -13.358 1.00 94.12 87 LYS A C 1
ATOM 658 O O . LYS A 1 87 ? -2.331 2.934 -12.792 1.00 94.12 87 LYS A O 1
ATOM 663 N N . GLU A 1 88 ? -0.187 2.506 -13.301 1.00 94.94 88 GLU A N 1
ATOM 664 C CA . GLU A 1 88 ? -0.138 1.232 -12.580 1.00 94.94 88 GLU A CA 1
ATOM 665 C C . GLU A 1 88 ? -0.313 1.436 -11.076 1.00 94.94 88 GLU A C 1
ATOM 667 O O . GLU A 1 88 ? -1.071 0.708 -10.437 1.00 94.94 88 GLU A O 1
ATOM 672 N N . VAL A 1 89 ? 0.315 2.470 -10.513 1.00 94.62 89 VAL A N 1
ATOM 673 C CA . VAL A 1 89 ? 0.167 2.829 -9.095 1.00 94.62 89 VAL A CA 1
ATOM 674 C C . VAL A 1 89 ? -1.281 3.170 -8.763 1.00 94.62 89 VAL A C 1
ATOM 676 O O . VAL A 1 89 ? -1.794 2.743 -7.729 1.00 94.62 89 VAL A O 1
ATOM 679 N N . PHE A 1 90 ? -1.961 3.904 -9.644 1.00 95.19 90 PHE A N 1
ATOM 680 C CA . PHE A 1 90 ? -3.365 4.249 -9.468 1.00 95.19 90 PHE A CA 1
ATOM 681 C C . PHE A 1 90 ? -4.267 3.009 -9.505 1.00 95.19 90 PHE A C 1
ATOM 683 O O . PHE A 1 90 ? -5.085 2.820 -8.603 1.00 95.19 90 PHE A O 1
ATOM 690 N N . ILE A 1 91 ? -4.075 2.126 -10.488 1.00 95.94 91 ILE A N 1
ATOM 691 C CA . ILE A 1 91 ? -4.818 0.862 -10.586 1.00 95.94 91 ILE A CA 1
ATOM 692 C C . ILE A 1 91 ? -4.575 0.004 -9.335 1.00 95.94 91 ILE A C 1
ATOM 694 O O . ILE A 1 91 ? -5.535 -0.457 -8.717 1.00 95.94 91 ILE A O 1
ATOM 698 N N . LEU A 1 92 ? -3.320 -0.149 -8.900 1.00 96.12 92 LEU A N 1
ATOM 699 C CA . LEU A 1 92 ? -2.971 -0.882 -7.681 1.00 96.12 92 LEU A CA 1
ATOM 700 C C . LEU A 1 92 ? -3.621 -0.280 -6.432 1.00 96.12 92 LEU A C 1
ATOM 702 O O . LEU A 1 92 ? -4.139 -1.027 -5.601 1.00 96.12 92 LEU A O 1
ATOM 706 N N . ALA A 1 93 ? -3.626 1.047 -6.296 1.00 95.06 93 ALA A N 1
ATOM 707 C CA . ALA A 1 93 ? -4.245 1.731 -5.165 1.00 95.06 93 ALA A CA 1
ATOM 708 C C . ALA A 1 93 ? -5.753 1.446 -5.088 1.00 95.06 93 ALA A C 1
ATOM 710 O O . ALA A 1 93 ? -6.266 1.126 -4.013 1.00 95.06 93 ALA A O 1
ATOM 711 N N . VAL A 1 94 ? -6.455 1.500 -6.224 1.00 96.19 94 VAL A N 1
ATOM 712 C CA . VAL A 1 94 ? -7.895 1.211 -6.289 1.00 96.19 94 VAL A CA 1
ATOM 713 C C . VAL A 1 94 ? -8.175 -0.272 -6.042 1.00 96.19 94 VAL A C 1
ATOM 715 O O . VAL A 1 94 ? -9.028 -0.605 -5.218 1.00 96.19 94 VAL A O 1
ATOM 718 N N . MET A 1 95 ? -7.422 -1.177 -6.672 1.00 96.31 95 MET A N 1
ATOM 719 C CA . MET A 1 95 ? -7.568 -2.617 -6.448 1.00 96.31 95 MET A CA 1
ATOM 720 C C . MET A 1 95 ? -7.367 -2.976 -4.974 1.00 96.31 95 MET A C 1
ATOM 722 O O . MET A 1 95 ? -8.217 -3.639 -4.378 1.00 96.31 95 MET A O 1
ATOM 726 N N . LEU A 1 96 ? -6.270 -2.521 -4.362 1.00 95.44 96 LEU A N 1
ATOM 727 C CA . LEU A 1 96 ? -5.958 -2.798 -2.960 1.00 95.44 96 LEU A CA 1
ATOM 728 C C . LEU A 1 96 ? -6.953 -2.135 -1.999 1.00 95.44 96 LEU A C 1
ATOM 730 O O . LEU A 1 96 ? -7.226 -2.699 -0.940 1.00 95.44 96 LEU A O 1
ATOM 734 N N . SER A 1 97 ? -7.563 -1.005 -2.366 1.00 94.31 97 SER A N 1
ATOM 735 C CA . SER A 1 97 ? -8.666 -0.427 -1.590 1.00 94.31 97 SER A CA 1
ATOM 736 C C . SER A 1 97 ? -9.802 -1.442 -1.406 1.00 94.31 97 SER A C 1
ATOM 738 O O . SER A 1 97 ? -10.238 -1.679 -0.279 1.00 94.31 97 SER A O 1
ATOM 740 N N . PHE A 1 98 ? -10.186 -2.150 -2.475 1.00 94.69 98 PHE A N 1
ATOM 741 C CA . PHE A 1 98 ? -11.228 -3.177 -2.412 1.00 94.69 98 PHE A CA 1
ATOM 742 C C . PHE A 1 98 ? -10.753 -4.506 -1.821 1.00 94.69 98 PHE A C 1
ATOM 744 O O . PHE A 1 98 ? -11.484 -5.112 -1.035 1.00 94.69 98 PHE A O 1
ATOM 751 N N . CYS A 1 99 ? -9.552 -4.979 -2.166 1.00 93.12 99 CYS A N 1
ATOM 752 C CA . CYS A 1 99 ? -9.115 -6.349 -1.870 1.00 93.12 99 CYS A CA 1
ATOM 753 C C . CYS A 1 99 ? -7.908 -6.482 -0.924 1.00 93.12 99 CYS A C 1
ATOM 755 O O . CYS A 1 99 ? -7.368 -7.565 -0.800 1.00 93.12 99 CYS A O 1
ATOM 757 N N . HIS A 1 100 ? -7.466 -5.465 -0.183 1.00 93.69 100 HIS A N 1
ATOM 758 C CA . HIS A 1 100 ? -6.370 -5.694 0.772 1.00 93.69 100 HIS A CA 1
ATOM 759 C C . HIS A 1 100 ? -6.733 -6.731 1.853 1.00 93.69 100 HIS A C 1
ATOM 761 O O . HIS A 1 100 ? -7.878 -6.830 2.302 1.00 93.69 100 HIS A O 1
ATOM 767 N N . ASN A 1 101 ? -5.731 -7.482 2.313 1.00 91.50 101 ASN A N 1
ATOM 768 C CA . ASN A 1 101 ? -5.854 -8.369 3.466 1.00 91.50 101 ASN A CA 1
ATOM 769 C C . ASN A 1 101 ? -6.989 -9.424 3.368 1.00 91.50 101 ASN A C 1
ATOM 771 O O . ASN A 1 101 ? -7.655 -9.718 4.366 1.00 91.50 101 ASN A O 1
ATOM 775 N N . LEU A 1 102 ? -7.240 -9.982 2.169 1.00 88.75 102 LEU A N 1
ATOM 776 C CA . LEU A 1 102 ? -8.371 -10.892 1.899 1.00 88.75 102 LEU A CA 1
ATOM 777 C C . LEU A 1 102 ? -8.469 -12.044 2.902 1.00 88.75 102 LEU A C 1
ATOM 779 O O . LEU A 1 102 ? -9.577 -12.404 3.292 1.00 88.75 102 LEU A O 1
ATOM 783 N N . ILE A 1 103 ? -7.340 -12.615 3.329 1.00 86.94 103 ILE A N 1
ATOM 784 C CA . ILE A 1 103 ? -7.317 -13.773 4.235 1.00 86.94 103 ILE A CA 1
ATOM 785 C C . ILE A 1 103 ? -7.863 -13.400 5.614 1.00 86.94 103 ILE A C 1
ATOM 787 O O . ILE A 1 103 ? -8.734 -14.091 6.152 1.00 86.94 103 ILE A O 1
ATOM 791 N N . ILE A 1 104 ? -7.362 -12.306 6.187 1.00 88.94 104 ILE A N 1
ATOM 792 C CA . ILE A 1 104 ? -7.730 -11.884 7.540 1.00 88.94 104 ILE A CA 1
ATOM 793 C C . ILE A 1 104 ? -9.186 -11.420 7.552 1.00 88.94 104 ILE A C 1
ATOM 795 O O . ILE A 1 104 ? -9.961 -11.881 8.385 1.00 88.94 104 ILE A O 1
ATOM 799 N N . GLU A 1 105 ? -9.584 -10.603 6.579 1.00 87.88 105 GLU A N 1
ATOM 800 C CA . GLU A 1 105 ? -10.961 -10.114 6.453 1.00 87.88 105 GLU A CA 1
ATOM 801 C C . GLU A 1 105 ? -11.964 -11.251 6.232 1.00 87.88 105 GLU A C 1
ATOM 803 O O . GLU A 1 105 ? -13.019 -11.287 6.860 1.00 87.88 105 GLU A O 1
ATOM 808 N N . SER A 1 106 ? -11.616 -12.244 5.408 1.00 88.25 106 SER A N 1
ATOM 809 C CA . SER A 1 106 ? -12.456 -13.434 5.213 1.00 88.25 106 SER A CA 1
ATOM 810 C C . SER A 1 106 ? -12.608 -14.244 6.496 1.00 88.25 106 SER A C 1
ATOM 812 O O . SER A 1 106 ? -13.689 -14.753 6.788 1.00 88.25 106 SER A O 1
ATOM 814 N N . THR A 1 107 ? -11.540 -14.343 7.289 1.00 88.69 107 THR A N 1
ATOM 815 C CA . THR A 1 107 ? -11.562 -15.047 8.577 1.00 88.69 107 THR A CA 1
ATOM 816 C C . THR A 1 107 ? -12.424 -14.310 9.600 1.00 88.69 107 THR A C 1
ATOM 818 O O . THR A 1 107 ? -13.190 -14.938 10.330 1.00 88.69 107 THR A O 1
ATOM 821 N N . VAL A 1 108 ? -12.327 -12.979 9.657 1.00 90.25 108 VAL A N 1
ATOM 822 C CA . VAL A 1 108 ? -13.173 -12.146 10.523 1.00 90.25 108 VAL A CA 1
ATOM 823 C C . VAL A 1 108 ? -14.636 -12.266 10.099 1.00 90.25 108 VAL A C 1
ATOM 825 O O . VAL A 1 108 ? -15.486 -12.556 10.937 1.00 90.25 108 VAL A O 1
ATOM 828 N N . ALA A 1 109 ? -14.928 -12.155 8.805 1.00 89.19 109 ALA A N 1
ATOM 829 C CA . ALA A 1 109 ? -16.277 -12.305 8.273 1.00 89.19 109 ALA A CA 1
ATOM 830 C C . ALA A 1 109 ? -16.897 -13.677 8.583 1.00 89.19 109 ALA A C 1
ATOM 832 O O . ALA A 1 109 ? -18.061 -13.751 8.979 1.00 89.19 109 ALA A O 1
ATOM 833 N N . ALA A 1 110 ? -16.111 -14.754 8.470 1.00 91.00 110 ALA A N 1
ATOM 834 C CA . ALA A 1 110 ? -16.549 -16.099 8.837 1.00 91.00 110 ALA A CA 1
ATOM 835 C C . ALA A 1 110 ? -16.970 -16.182 10.313 1.00 91.00 110 ALA A C 1
ATOM 837 O O . ALA A 1 110 ? -17.992 -16.786 10.631 1.00 91.00 110 ALA A O 1
ATOM 838 N N . LYS A 1 111 ? -16.215 -15.540 11.217 1.00 91.00 111 LYS A N 1
ATOM 839 C CA . LYS A 1 111 ? -16.522 -15.511 12.658 1.00 91.00 111 LYS A CA 1
ATOM 840 C C . LYS A 1 111 ? -17.806 -14.752 12.990 1.00 91.00 111 LYS A C 1
ATOM 842 O O . LYS A 1 111 ? -18.430 -15.053 14.000 1.00 91.00 111 LYS A O 1
ATOM 847 N N . VAL A 1 112 ? -18.199 -13.797 12.150 1.00 89.69 112 VAL A N 1
ATOM 848 C CA . VAL A 1 112 ? -19.432 -13.005 12.302 1.00 89.69 112 VAL A CA 1
ATOM 849 C C . VAL A 1 112 ? -20.619 -13.663 11.567 1.00 89.69 112 VAL A C 1
ATOM 851 O O . VAL A 1 112 ? -21.725 -13.139 11.561 1.00 89.69 112 VAL A O 1
ATOM 854 N N . GLY A 1 113 ? -20.426 -14.850 10.975 1.00 88.69 113 GLY A N 1
ATOM 855 C CA . GLY A 1 113 ? -21.491 -15.621 10.320 1.00 88.69 113 GLY A CA 1
ATOM 856 C C . GLY A 1 113 ? -21.804 -15.186 8.886 1.00 88.69 113 GLY A C 1
ATOM 857 O O . GLY A 1 113 ? -22.788 -15.644 8.302 1.00 88.69 113 GLY A O 1
ATOM 858 N N . LEU A 1 114 ? -20.974 -14.329 8.287 1.00 89.88 114 LEU A N 1
ATOM 859 C CA . LEU A 1 114 ? -21.139 -13.912 6.898 1.00 89.88 114 LEU A CA 1
ATOM 860 C C . LEU A 1 114 ? -20.647 -14.999 5.936 1.00 89.88 114 LEU A C 1
ATOM 862 O O . LEU A 1 114 ? -19.679 -15.721 6.192 1.00 89.88 114 LEU A O 1
ATOM 866 N N . ARG A 1 115 ? -21.290 -15.090 4.768 1.00 91.31 115 ARG A N 1
ATOM 867 C CA . ARG A 1 115 ? -20.872 -16.007 3.700 1.00 91.31 115 ARG A CA 1
ATOM 868 C C . ARG A 1 115 ? -19.578 -15.504 3.061 1.00 91.31 115 ARG A C 1
ATOM 870 O O . ARG A 1 115 ? -19.616 -14.636 2.191 1.00 91.31 115 ARG A O 1
ATOM 877 N N . VAL A 1 116 ? -18.448 -16.095 3.450 1.00 90.62 116 VAL A N 1
ATOM 878 C CA . VAL A 1 116 ? -17.100 -15.743 2.958 1.00 90.62 116 VAL A CA 1
ATOM 879 C C . VAL A 1 116 ? -17.038 -15.669 1.433 1.00 90.62 116 VAL A C 1
ATOM 881 O O . VAL A 1 116 ? -16.492 -14.716 0.886 1.00 90.62 116 VAL A O 1
ATOM 884 N N . SER A 1 117 ? -17.657 -16.626 0.737 1.00 91.75 117 SER A N 1
ATOM 885 C CA . SER A 1 117 ? -17.689 -16.655 -0.728 1.00 91.75 117 SER A CA 1
ATOM 886 C C . SER A 1 117 ? -18.327 -15.405 -1.335 1.00 91.75 117 SER A C 1
ATOM 888 O O . SER A 1 117 ? -17.847 -14.923 -2.354 1.00 91.75 117 SER A O 1
ATOM 890 N N . VAL A 1 118 ? -19.372 -14.856 -0.707 1.00 90.56 118 VAL A N 1
ATOM 891 C CA . VAL A 1 118 ? -20.051 -13.643 -1.188 1.00 90.56 118 VAL A CA 1
ATOM 892 C C . VAL A 1 118 ? -19.140 -12.430 -1.022 1.00 90.56 118 VAL A C 1
ATOM 894 O O . VAL A 1 118 ? -18.975 -11.659 -1.960 1.00 90.56 118 VAL A O 1
ATOM 897 N N . ILE A 1 119 ? -18.490 -12.291 0.135 1.00 90.75 119 ILE A N 1
ATOM 898 C CA . ILE A 1 119 ? -17.577 -11.170 0.403 1.00 90.75 119 ILE A CA 1
ATOM 899 C C . ILE A 1 119 ? -16.369 -11.220 -0.527 1.00 90.75 119 ILE A C 1
ATOM 901 O O . ILE A 1 119 ? -16.020 -10.209 -1.131 1.00 90.75 119 ILE A O 1
ATOM 905 N N . LEU A 1 120 ? -15.753 -12.394 -0.678 1.00 92.19 120 LEU A N 1
ATOM 906 C CA . LEU A 1 120 ? -14.642 -12.580 -1.606 1.00 92.19 120 LEU A CA 1
ATOM 907 C C . LEU A 1 120 ? -15.057 -12.235 -3.035 1.00 92.19 120 LEU A C 1
ATOM 909 O O . LEU A 1 120 ? -14.352 -11.481 -3.701 1.00 92.19 120 LEU A O 1
ATOM 913 N N . LEU A 1 121 ? -16.214 -12.730 -3.481 1.00 93.81 121 LEU A N 1
ATOM 914 C CA . LEU A 1 121 ? -16.721 -12.455 -4.820 1.00 93.81 121 LEU A CA 1
ATOM 915 C C . LEU A 1 121 ? -16.923 -10.957 -5.035 1.00 93.81 121 LEU A C 1
ATOM 917 O O . LEU A 1 121 ? -16.426 -10.431 -6.026 1.00 93.81 121 LEU A O 1
ATOM 921 N N . VAL A 1 122 ? -17.587 -10.258 -4.114 1.00 93.44 122 VAL A N 1
ATOM 922 C CA . VAL A 1 122 ? -17.830 -8.814 -4.240 1.00 93.44 122 VAL A CA 1
ATOM 923 C C . VAL A 1 122 ? -16.511 -8.042 -4.270 1.00 93.44 122 VAL A C 1
ATOM 925 O O . VAL A 1 122 ? -16.291 -7.248 -5.181 1.00 93.44 122 VAL A O 1
ATOM 928 N N . ARG A 1 123 ? -15.597 -8.303 -3.330 1.00 94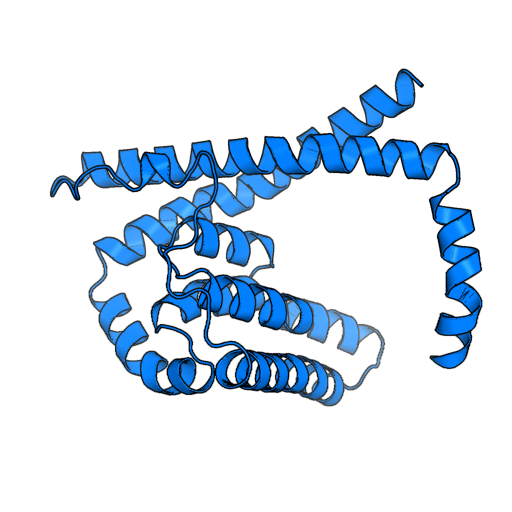.19 123 ARG A N 1
ATOM 929 C CA . ARG A 1 123 ? -14.325 -7.570 -3.225 1.00 94.19 123 ARG A CA 1
ATOM 930 C C . ARG A 1 123 ? -13.426 -7.785 -4.438 1.00 94.19 123 ARG A C 1
ATOM 932 O O . ARG A 1 123 ? -12.888 -6.820 -4.977 1.00 94.19 123 ARG A O 1
ATOM 939 N N . ILE A 1 124 ? -13.282 -9.035 -4.880 1.00 94.38 124 ILE A N 1
ATOM 940 C CA . ILE A 1 124 ? -12.461 -9.374 -6.047 1.00 94.38 124 ILE A CA 1
ATOM 941 C C . ILE A 1 124 ? -13.104 -8.817 -7.317 1.00 94.38 124 ILE A C 1
ATOM 943 O O . ILE A 1 124 ? -12.402 -8.223 -8.129 1.00 94.38 124 ILE A O 1
ATOM 947 N N . SER A 1 125 ? -14.427 -8.930 -7.470 1.00 95.12 125 SER A N 1
ATOM 948 C CA . SER A 1 125 ? -15.127 -8.388 -8.641 1.00 95.12 125 SER A CA 1
ATOM 949 C C . SER A 1 125 ? -14.987 -6.871 -8.722 1.00 95.12 125 SER A C 1
ATOM 951 O O . SER A 1 125 ? -14.667 -6.356 -9.787 1.00 95.12 125 SER A O 1
ATOM 953 N N . LEU A 1 126 ? -15.151 -6.147 -7.609 1.00 95.81 126 LEU A N 1
ATOM 954 C CA . LEU A 1 126 ? -14.955 -4.695 -7.574 1.00 95.81 126 LEU A CA 1
ATOM 955 C C . LEU A 1 126 ? -13.515 -4.306 -7.924 1.00 95.81 126 LEU A C 1
ATOM 957 O O . LEU A 1 126 ? -13.315 -3.396 -8.726 1.00 95.81 126 LEU A O 1
ATOM 961 N N . ALA A 1 127 ? -12.515 -5.015 -7.391 1.00 95.56 127 ALA A N 1
ATOM 962 C CA . ALA A 1 127 ? -11.112 -4.780 -7.733 1.00 95.56 127 ALA A CA 1
ATOM 963 C C . ALA A 1 127 ? -10.834 -5.028 -9.228 1.00 95.56 127 ALA A C 1
ATOM 965 O O . ALA A 1 127 ? -10.237 -4.189 -9.893 1.00 95.56 127 ALA A O 1
ATOM 966 N N . VAL A 1 128 ? -11.313 -6.148 -9.774 1.00 95.62 128 VAL A N 1
ATOM 967 C CA . VAL A 1 128 ? -11.142 -6.532 -11.186 1.00 95.62 128 VAL A CA 1
ATOM 968 C C . VAL A 1 128 ? -11.834 -5.545 -12.125 1.00 95.62 128 VAL A C 1
ATOM 970 O O . VAL A 1 128 ? -11.214 -5.046 -13.061 1.00 95.62 128 VAL A O 1
ATOM 973 N N . ILE A 1 129 ? -13.106 -5.236 -11.866 1.00 96.50 129 ILE A N 1
ATOM 974 C CA . ILE A 1 129 ? -13.902 -4.339 -12.709 1.00 96.50 129 ILE A CA 1
ATOM 975 C C . ILE A 1 129 ? -13.308 -2.932 -12.676 1.00 96.50 129 ILE A C 1
ATOM 977 O O . ILE A 1 129 ? -13.113 -2.339 -13.733 1.00 96.50 129 ILE A O 1
ATOM 981 N N . SER A 1 130 ? -12.979 -2.406 -11.492 1.00 95.81 130 SER A N 1
ATOM 982 C CA . SER A 1 130 ? -12.383 -1.070 -11.379 1.00 95.81 130 SER A CA 1
ATOM 983 C C . SER A 1 130 ? -11.038 -0.976 -12.097 1.00 95.81 130 SER A C 1
ATOM 985 O O . SER A 1 130 ? -10.815 -0.004 -12.814 1.00 95.81 130 SER A O 1
ATOM 987 N N . ALA A 1 131 ? -10.185 -1.998 -11.996 1.00 95.88 131 ALA A N 1
ATOM 988 C CA . ALA A 1 131 ? -8.916 -2.042 -12.715 1.00 95.88 131 ALA A CA 1
ATOM 989 C C . ALA A 1 131 ? -9.103 -2.007 -14.236 1.00 95.88 131 ALA A C 1
ATOM 991 O O . ALA A 1 131 ? -8.478 -1.192 -14.910 1.00 95.88 131 ALA A O 1
ATOM 992 N N . ILE A 1 132 ? -10.005 -2.836 -14.773 1.00 95.62 132 ILE A N 1
ATOM 993 C CA . ILE A 1 132 ? -10.305 -2.873 -16.212 1.00 95.62 132 ILE A CA 1
ATOM 994 C C . ILE A 1 132 ? -10.879 -1.530 -16.677 1.00 95.62 132 ILE A C 1
ATOM 996 O O . ILE A 1 132 ? -10.441 -0.985 -17.688 1.00 95.62 132 ILE A O 1
ATOM 1000 N N . VAL A 1 133 ? -11.834 -0.969 -15.930 1.00 96.19 133 VAL A N 1
ATOM 1001 C CA . VAL A 1 133 ? -12.443 0.327 -16.258 1.00 96.19 133 VAL A CA 1
ATOM 1002 C C . VAL A 1 133 ? -11.384 1.426 -16.286 1.00 96.19 133 VAL A C 1
ATOM 1004 O O . VAL A 1 133 ? -11.324 2.178 -17.255 1.00 96.19 133 VAL A O 1
ATOM 1007 N N . ILE A 1 134 ? -10.516 1.501 -15.276 1.00 95.12 134 ILE A N 1
ATOM 1008 C CA . ILE A 1 134 ? -9.430 2.486 -15.242 1.00 95.12 134 ILE A CA 1
ATOM 1009 C C . ILE A 1 134 ? -8.474 2.260 -16.413 1.00 95.12 134 ILE A C 1
ATOM 1011 O O . ILE A 1 134 ? -8.141 3.215 -17.105 1.00 95.12 134 ILE A O 1
ATOM 1015 N N . HIS A 1 135 ? -8.065 1.020 -16.681 1.00 94.88 135 HIS A N 1
ATOM 1016 C CA . HIS A 1 135 ? -7.146 0.717 -17.775 1.00 94.88 135 HIS A CA 1
ATOM 1017 C C . HIS A 1 135 ? -7.669 1.192 -19.141 1.00 94.88 135 HIS A C 1
ATOM 1019 O O . HIS A 1 135 ? -6.888 1.746 -19.922 1.00 94.88 135 HIS A O 1
ATOM 1025 N N . LEU A 1 136 ? -8.969 1.002 -19.401 1.00 93.19 136 LEU A N 1
ATOM 1026 C CA . LEU A 1 136 ? -9.623 1.346 -20.667 1.00 93.19 136 LEU A CA 1
ATOM 1027 C C . LEU A 1 136 ? -9.970 2.835 -20.788 1.00 93.19 136 LEU A C 1
ATOM 1029 O O . LEU A 1 136 ? -9.797 3.420 -21.856 1.00 93.19 136 LEU A O 1
ATOM 1033 N N . VAL A 1 137 ? -10.482 3.444 -19.715 1.00 94.69 137 VAL A N 1
ATOM 1034 C CA . VAL A 1 137 ? -10.965 4.836 -19.731 1.00 94.69 137 VAL A CA 1
ATOM 1035 C C . VAL A 1 137 ? -9.817 5.826 -19.534 1.00 94.69 137 VAL A C 1
ATOM 1037 O O . VAL A 1 137 ? -9.824 6.906 -20.123 1.00 94.69 137 VAL A O 1
ATOM 1040 N N . TRP A 1 138 ? -8.816 5.475 -18.725 1.00 91.69 138 TRP A N 1
ATOM 1041 C CA . TRP A 1 138 ? -7.693 6.348 -18.407 1.00 91.69 138 TRP A CA 1
ATOM 1042 C C . TRP A 1 138 ? -6.462 6.007 -19.252 1.00 91.69 138 TRP A C 1
ATOM 1044 O O . TRP A 1 138 ? -5.774 5.007 -19.035 1.00 91.69 138 TRP A O 1
ATOM 1054 N N . GLN A 1 139 ? -6.153 6.875 -20.215 1.00 85.31 139 GLN A N 1
ATOM 1055 C CA . GLN A 1 139 ? -5.008 6.717 -21.123 1.00 85.31 139 GLN A CA 1
ATOM 1056 C C . GLN A 1 139 ? -3.761 7.517 -20.705 1.00 85.31 139 GLN A C 1
ATOM 1058 O O . GLN A 1 139 ? -2.757 7.483 -21.405 1.00 85.31 139 GLN A O 1
ATOM 1063 N N . GLY A 1 140 ? -3.807 8.244 -19.584 1.00 86.81 140 GLY A N 1
ATOM 1064 C CA . GLY A 1 140 ? -2.662 9.000 -19.065 1.00 86.81 140 GLY A CA 1
ATOM 1065 C C . GLY A 1 140 ? -1.840 8.227 -18.028 1.00 86.81 140 GLY A C 1
ATOM 1066 O O . GLY A 1 140 ? -2.242 7.162 -17.567 1.00 86.81 140 GLY A O 1
ATOM 1067 N N . GLY A 1 141 ? -0.732 8.819 -17.576 1.00 85.19 141 GLY A N 1
ATOM 1068 C CA . GLY A 1 141 ? 0.043 8.303 -16.438 1.00 85.19 141 GLY A CA 1
ATOM 1069 C C . GLY A 1 141 ? 1.086 7.237 -16.781 1.00 85.19 141 GLY A C 1
ATOM 1070 O O . GLY A 1 141 ? 1.442 6.461 -15.902 1.00 85.19 141 GLY A O 1
ATOM 1071 N N . GLU A 1 142 ? 1.572 7.205 -18.021 1.00 87.62 142 GLU A N 1
ATOM 1072 C CA . GLU A 1 142 ? 2.696 6.346 -18.444 1.00 87.62 142 GLU A CA 1
ATOM 1073 C C . GLU A 1 142 ? 4.050 6.816 -17.872 1.00 87.62 142 GLU A C 1
ATOM 1075 O O . GLU A 1 142 ? 5.029 6.078 -17.883 1.00 87.62 142 GLU A O 1
ATOM 1080 N N . GLU A 1 143 ? 4.104 8.039 -17.337 1.00 88.38 143 GLU A N 1
ATOM 1081 C CA . GLU A 1 143 ? 5.287 8.574 -16.662 1.00 88.38 143 GLU A CA 1
ATOM 1082 C C . GLU A 1 143 ? 5.619 7.774 -15.390 1.00 88.38 143 GLU A C 1
ATOM 1084 O O . GLU A 1 143 ? 4.699 7.352 -14.672 1.00 88.38 143 GLU A O 1
ATOM 1089 N N . PRO A 1 144 ? 6.912 7.602 -15.055 1.00 86.06 144 PRO A N 1
ATOM 1090 C CA . PRO A 1 144 ? 7.321 6.924 -13.831 1.00 86.06 144 PRO A CA 1
ATOM 1091 C C . PRO A 1 144 ? 6.778 7.668 -12.607 1.00 86.06 144 PRO A C 1
ATOM 1093 O O . PRO A 1 144 ? 6.894 8.893 -12.495 1.00 86.06 144 PRO A O 1
ATOM 1096 N N . ALA A 1 145 ? 6.178 6.933 -11.670 1.00 86.31 145 ALA A N 1
ATOM 1097 C CA . ALA A 1 145 ? 5.624 7.531 -10.467 1.00 86.31 145 ALA A CA 1
ATOM 1098 C C . ALA A 1 145 ? 6.733 8.122 -9.590 1.00 86.31 145 ALA A C 1
ATOM 1100 O O . ALA A 1 145 ? 7.691 7.446 -9.212 1.00 86.31 145 ALA A O 1
ATOM 1101 N N . GLN A 1 146 ? 6.582 9.400 -9.243 1.00 81.81 146 GLN A N 1
ATOM 1102 C CA . GLN A 1 146 ? 7.524 10.108 -8.386 1.00 81.81 146 GLN A CA 1
ATOM 1103 C C . GLN A 1 146 ? 6.982 10.186 -6.961 1.00 81.81 146 GLN A C 1
ATOM 1105 O O . GLN A 1 146 ? 5.934 10.773 -6.696 1.00 81.81 146 GLN A O 1
ATOM 1110 N N . TYR A 1 147 ? 7.736 9.630 -6.021 1.00 78.75 147 TYR A N 1
ATOM 1111 C CA . TYR A 1 147 ? 7.407 9.577 -4.605 1.00 78.75 147 TYR A CA 1
ATOM 1112 C C . TYR A 1 147 ? 8.308 10.529 -3.820 1.00 78.75 147 TYR A C 1
ATOM 1114 O O . TYR A 1 147 ? 8.956 10.109 -2.870 1.00 78.75 147 TYR A O 1
ATOM 1122 N N . GLY A 1 148 ? 8.382 11.805 -4.203 1.00 73.19 148 GLY A N 1
ATOM 1123 C CA . GLY A 1 148 ? 9.110 12.828 -3.442 1.00 73.19 148 GLY A CA 1
ATOM 1124 C C . GLY A 1 148 ? 10.582 12.479 -3.168 1.00 73.19 148 GLY A C 1
ATOM 1125 O O . GLY A 1 148 ? 11.371 12.317 -4.095 1.00 73.19 148 GLY A O 1
ATOM 1126 N N . LEU A 1 149 ? 10.956 12.373 -1.886 1.00 66.56 149 LEU A N 1
ATOM 1127 C CA . LEU A 1 149 ? 12.343 12.171 -1.434 1.00 66.56 149 LEU A CA 1
ATOM 1128 C C . LEU A 1 149 ? 12.921 10.795 -1.817 1.00 66.56 149 LEU A C 1
ATOM 1130 O O . LEU A 1 149 ? 14.139 10.631 -1.844 1.00 66.56 149 LEU A O 1
ATOM 1134 N N . LEU A 1 150 ? 12.066 9.815 -2.117 1.00 65.50 150 LEU A N 1
ATOM 1135 C CA .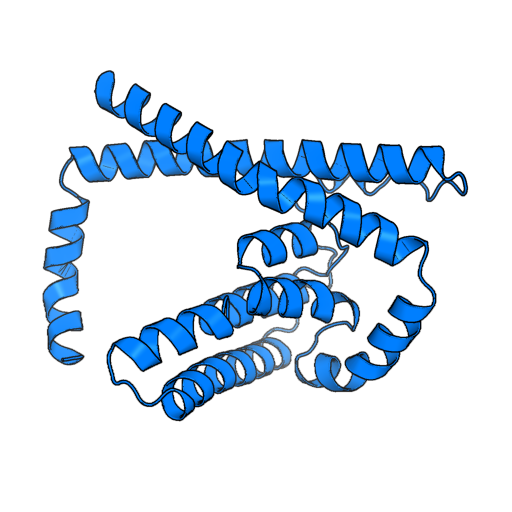 LEU A 1 150 ? 12.467 8.450 -2.473 1.00 65.50 150 LEU A CA 1
ATOM 1136 C C . LEU A 1 150 ? 12.994 8.325 -3.903 1.00 65.50 150 LEU A C 1
ATOM 1138 O O . LEU A 1 150 ? 13.959 7.601 -4.142 1.00 65.50 150 LEU A O 1
ATOM 1142 N N . THR A 1 151 ? 12.401 9.059 -4.843 1.00 58.88 151 THR A N 1
ATOM 1143 C CA . THR A 1 151 ? 12.752 8.975 -6.269 1.00 58.88 151 THR A CA 1
ATOM 1144 C C . THR A 1 151 ? 14.161 9.498 -6.546 1.00 58.88 151 THR A C 1
ATOM 1146 O O . THR A 1 151 ? 14.852 8.992 -7.424 1.00 58.88 151 THR A O 1
ATOM 1149 N N . ALA A 1 152 ? 14.660 10.426 -5.724 1.00 54.72 152 ALA A N 1
ATOM 1150 C CA . ALA A 1 152 ? 16.045 10.891 -5.796 1.00 54.72 152 ALA A CA 1
ATOM 1151 C C . ALA A 1 152 ? 17.077 9.794 -5.456 1.00 54.72 152 ALA A C 1
ATOM 1153 O O . ALA A 1 152 ? 18.208 9.850 -5.931 1.00 54.72 152 ALA A O 1
ATOM 1154 N N . ALA A 1 153 ? 16.698 8.783 -4.664 1.00 55.16 153 ALA A N 1
ATOM 1155 C CA . ALA A 1 153 ? 17.570 7.660 -4.314 1.00 55.16 153 ALA A CA 1
ATOM 1156 C C . ALA A 1 153 ? 17.535 6.515 -5.345 1.00 55.16 153 ALA A C 1
ATOM 1158 O O . ALA A 1 153 ? 18.365 5.614 -5.271 1.00 55.16 153 ALA A O 1
ATOM 1159 N N . GLN A 1 154 ? 16.592 6.527 -6.295 1.00 56.00 154 GLN A N 1
ATOM 1160 C CA . GLN A 1 154 ? 16.490 5.538 -7.378 1.00 56.00 154 GLN A CA 1
ATOM 1161 C C . GLN A 1 154 ? 17.449 5.820 -8.547 1.00 56.00 154 GLN A C 1
ATOM 1163 O O . GLN A 1 154 ? 17.839 4.891 -9.239 1.00 56.00 154 GLN A O 1
ATOM 1168 N N . ALA A 1 155 ? 17.904 7.066 -8.717 1.00 51.38 155 ALA A N 1
ATOM 1169 C CA . ALA A 1 155 ? 18.744 7.489 -9.843 1.00 51.38 155 ALA A CA 1
ATOM 1170 C C . ALA A 1 155 ? 20.238 7.104 -9.740 1.00 51.38 155 ALA A C 1
ATOM 1172 O O . ALA A 1 155 ? 21.030 7.508 -10.589 1.00 51.38 155 ALA A O 1
ATOM 1173 N N . ALA A 1 156 ? 20.653 6.374 -8.700 1.00 52.03 156 ALA A N 1
ATOM 1174 C CA . ALA A 1 156 ? 22.036 5.927 -8.570 1.00 52.03 156 ALA A CA 1
ATOM 1175 C C . ALA A 1 156 ? 22.251 4.649 -9.396 1.00 52.03 156 ALA A C 1
ATOM 1177 O O . ALA A 1 156 ? 21.607 3.634 -9.132 1.00 52.03 156 ALA A O 1
ATOM 1178 N N . ASP A 1 157 ? 23.156 4.730 -10.378 1.00 52.06 157 ASP A N 1
ATOM 1179 C CA . ASP A 1 157 ? 23.572 3.643 -11.272 1.00 52.06 157 ASP A CA 1
ATOM 1180 C C . ASP A 1 157 ? 23.640 2.280 -10.570 1.00 52.06 157 ASP A C 1
ATOM 1182 O O . ASP A 1 157 ? 24.168 2.152 -9.459 1.00 52.06 157 ASP A O 1
ATOM 1186 N N . VAL A 1 158 ? 23.136 1.249 -11.259 1.00 57.53 158 VAL A N 1
ATOM 1187 C CA . VAL A 1 158 ? 23.168 -0.157 -10.837 1.00 57.53 158 VAL A CA 1
ATOM 1188 C C . VAL A 1 158 ? 24.624 -0.600 -10.684 1.00 57.53 158 VAL A C 1
ATOM 1190 O O . VAL A 1 158 ? 25.253 -1.122 -11.603 1.00 57.53 158 VAL A O 1
ATOM 1193 N N . ALA A 1 159 ? 25.190 -0.371 -9.505 1.00 54.69 159 ALA A N 1
ATOM 1194 C CA . ALA A 1 159 ? 26.525 -0.826 -9.184 1.00 54.69 159 ALA A CA 1
ATOM 1195 C C . ALA A 1 159 ? 26.494 -2.348 -8.993 1.00 54.69 159 ALA A C 1
ATOM 1197 O O . ALA A 1 159 ? 25.824 -2.876 -8.109 1.00 54.69 159 ALA A O 1
ATOM 1198 N N . SER A 1 160 ? 27.282 -3.053 -9.800 1.00 65.00 160 SER A N 1
ATOM 1199 C CA . SER A 1 160 ? 27.434 -4.515 -9.857 1.00 65.00 160 SER A CA 1
ATOM 1200 C C . SER A 1 160 ? 28.028 -5.170 -8.595 1.00 65.00 160 SER A C 1
ATOM 1202 O O . SER A 1 160 ? 28.351 -6.356 -8.601 1.00 65.00 160 SER A O 1
ATOM 1204 N N . SER A 1 161 ? 28.180 -4.422 -7.500 1.00 78.25 161 SER A N 1
ATOM 1205 C CA . SER A 1 161 ? 28.744 -4.900 -6.235 1.00 78.25 161 SER A CA 1
ATOM 1206 C C . SER A 1 161 ? 27.655 -5.159 -5.197 1.00 78.25 161 SER A C 1
ATOM 1208 O O . SER A 1 161 ? 26.864 -4.270 -4.889 1.00 78.25 161 SER A O 1
ATOM 1210 N N . TRP A 1 162 ? 27.683 -6.340 -4.568 1.00 75.19 162 TRP A N 1
ATOM 1211 C CA . TRP A 1 162 ? 26.754 -6.742 -3.497 1.00 75.19 162 TRP A CA 1
ATOM 1212 C C . TRP A 1 162 ? 26.625 -5.695 -2.376 1.00 75.19 162 TRP A C 1
ATOM 1214 O O . TRP A 1 162 ? 25.538 -5.454 -1.855 1.00 75.19 162 TRP A O 1
ATOM 1224 N N . TYR A 1 163 ? 27.734 -5.034 -2.038 1.00 80.94 163 TYR A N 1
ATOM 1225 C CA . TYR A 1 163 ? 27.787 -3.999 -1.011 1.00 80.94 163 TYR A CA 1
ATOM 1226 C C . TYR A 1 163 ? 26.910 -2.789 -1.363 1.00 80.94 163 TYR A C 1
ATOM 1228 O O . TYR A 1 163 ? 26.169 -2.291 -0.518 1.00 80.94 163 TYR A O 1
ATOM 1236 N N . MET A 1 164 ? 26.943 -2.351 -2.624 1.00 80.44 164 MET A N 1
ATOM 1237 C CA . MET A 1 164 ? 26.164 -1.204 -3.092 1.00 80.44 164 MET A CA 1
ATOM 1238 C C . MET A 1 164 ? 24.669 -1.513 -3.127 1.00 80.44 164 MET A C 1
ATOM 1240 O O . MET A 1 164 ? 23.866 -0.654 -2.788 1.00 80.44 164 MET A O 1
ATOM 1244 N N . ILE A 1 165 ? 24.298 -2.751 -3.461 1.00 77.69 165 ILE A N 1
ATOM 1245 C CA . ILE A 1 165 ? 22.905 -3.214 -3.462 1.00 77.69 165 ILE A CA 1
ATOM 1246 C C . ILE A 1 165 ? 22.311 -3.156 -2.055 1.00 77.69 165 ILE A C 1
ATOM 1248 O O . ILE A 1 165 ? 21.224 -2.614 -1.854 1.00 77.69 165 ILE A O 1
ATOM 1252 N N . VAL A 1 166 ? 23.035 -3.683 -1.064 1.00 83.44 166 VAL A N 1
ATOM 1253 C CA . VAL A 1 166 ? 22.585 -3.668 0.334 1.00 83.44 166 VAL A CA 1
ATOM 1254 C C . VAL A 1 166 ? 22.490 -2.237 0.858 1.00 83.44 166 VAL A C 1
ATOM 1256 O O . VAL A 1 166 ? 21.507 -1.891 1.512 1.00 83.44 166 VAL A O 1
ATOM 1259 N N . LEU A 1 167 ? 23.475 -1.391 0.545 1.00 85.25 167 LEU A N 1
ATOM 1260 C CA . LEU A 1 167 ? 23.480 0.013 0.955 1.00 85.25 167 LEU A CA 1
ATOM 1261 C C . LEU A 1 167 ? 22.314 0.780 0.311 1.00 85.25 167 LEU A C 1
ATOM 1263 O O . LEU A 1 167 ? 21.589 1.485 1.010 1.00 85.25 167 LEU A O 1
ATOM 1267 N N . LEU A 1 168 ? 22.060 0.573 -0.982 1.00 81.62 168 LEU A N 1
ATOM 1268 C CA . LEU A 1 168 ? 20.934 1.169 -1.700 1.00 81.62 168 LEU A CA 1
ATOM 1269 C C . LEU A 1 168 ? 19.588 0.710 -1.125 1.00 81.62 168 LEU A C 1
ATOM 1271 O O . LEU A 1 168 ? 18.707 1.534 -0.885 1.00 81.62 168 LEU A O 1
ATOM 1275 N N . ALA A 1 169 ? 19.427 -0.588 -0.858 1.00 83.38 169 ALA A N 1
ATOM 1276 C CA . ALA A 1 169 ? 18.216 -1.136 -0.250 1.00 83.38 169 ALA A CA 1
ATOM 1277 C C . ALA A 1 169 ? 17.977 -0.561 1.156 1.00 83.38 169 ALA A C 1
ATOM 1279 O O . ALA A 1 169 ? 16.850 -0.197 1.496 1.00 83.38 169 ALA A O 1
ATOM 1280 N N . LEU A 1 170 ? 19.041 -0.419 1.953 1.00 88.88 170 LEU A N 1
ATOM 1281 C CA . LEU A 1 170 ? 18.992 0.215 3.268 1.00 88.88 170 LEU A CA 1
ATOM 1282 C C . LEU A 1 170 ? 18.590 1.690 3.159 1.00 88.88 170 LEU A C 1
ATOM 1284 O O . LEU A 1 170 ? 17.705 2.141 3.886 1.00 88.88 170 LEU A O 1
ATOM 1288 N N . GLN A 1 171 ? 19.200 2.435 2.237 1.00 85.81 171 GLN A N 1
ATOM 1289 C CA . GLN A 1 171 ? 18.882 3.839 1.996 1.00 85.81 171 GLN A CA 1
ATOM 1290 C C . GLN A 1 171 ? 17.418 4.012 1.573 1.00 85.81 171 GLN A C 1
ATOM 1292 O O . GLN A 1 171 ? 16.716 4.834 2.163 1.00 85.81 171 GLN A O 1
ATOM 1297 N N . LYS A 1 172 ? 16.932 3.205 0.618 1.00 84.25 172 LYS A N 1
ATOM 1298 C CA . LYS A 1 172 ? 15.521 3.193 0.194 1.00 84.25 172 LYS A CA 1
ATOM 1299 C C . LYS A 1 172 ? 14.587 2.906 1.369 1.00 84.25 172 LYS A C 1
ATOM 1301 O O . LYS A 1 172 ? 13.609 3.624 1.560 1.00 84.25 172 LYS A O 1
ATOM 1306 N N . ALA A 1 173 ? 14.907 1.906 2.190 1.00 87.56 173 ALA A N 1
ATOM 1307 C CA . ALA A 1 173 ? 14.100 1.546 3.352 1.00 87.56 173 ALA A CA 1
ATOM 1308 C C . ALA A 1 173 ? 14.036 2.682 4.388 1.00 87.56 173 ALA A C 1
ATOM 1310 O O . ALA A 1 173 ? 12.951 3.032 4.851 1.00 87.56 173 ALA A O 1
ATOM 1311 N N . VAL A 1 174 ? 15.172 3.303 4.724 1.00 89.88 174 VAL A N 1
ATOM 1312 C CA . VAL A 1 174 ? 15.225 4.419 5.684 1.00 89.88 174 VAL A CA 1
ATOM 1313 C C . VAL A 1 174 ? 14.472 5.638 5.155 1.00 89.88 174 VAL A C 1
ATOM 1315 O O . VAL A 1 174 ? 13.613 6.174 5.858 1.00 89.88 174 VAL A O 1
ATOM 1318 N N . LEU A 1 175 ? 14.749 6.061 3.919 1.00 87.88 175 LEU A N 1
ATOM 1319 C CA . LEU A 1 175 ? 14.068 7.204 3.311 1.00 87.88 175 LEU A CA 1
ATOM 1320 C C . LEU A 1 175 ? 12.561 6.952 3.186 1.00 87.88 175 LEU A C 1
ATOM 1322 O O . LEU A 1 175 ? 11.776 7.867 3.419 1.00 87.88 175 LEU A O 1
ATOM 1326 N N . GLY A 1 176 ? 12.149 5.716 2.893 1.00 85.75 176 GLY A N 1
ATOM 1327 C CA . GLY A 1 176 ? 10.740 5.351 2.778 1.00 85.75 176 GLY A CA 1
ATOM 1328 C C . GLY A 1 176 ? 9.997 5.495 4.098 1.00 85.75 176 GLY A C 1
ATOM 1329 O O . GLY A 1 176 ? 8.920 6.091 4.148 1.00 85.75 176 GLY A O 1
ATOM 1330 N N . VAL A 1 177 ? 10.608 5.028 5.189 1.00 89.44 177 VAL A N 1
ATOM 1331 C CA . VAL A 1 177 ? 10.054 5.193 6.537 1.00 89.44 177 VAL A CA 1
ATOM 1332 C C . VAL A 1 177 ? 10.009 6.666 6.945 1.00 89.44 177 VAL A C 1
ATOM 1334 O O . VAL A 1 177 ? 9.002 7.103 7.500 1.00 89.44 177 VAL A O 1
ATOM 1337 N N . LEU A 1 178 ? 11.051 7.449 6.647 1.00 90.38 178 LEU A N 1
ATOM 1338 C CA . LEU A 1 178 ? 11.082 8.884 6.954 1.00 90.38 178 LEU A CA 1
ATOM 1339 C C . LEU A 1 178 ? 10.023 9.667 6.175 1.00 90.38 178 LEU A C 1
ATOM 1341 O O . LEU A 1 178 ? 9.285 10.453 6.764 1.00 90.38 178 LEU A O 1
ATOM 1345 N N . GLN A 1 179 ? 9.895 9.423 4.873 1.00 88.50 179 GLN A N 1
ATOM 1346 C CA . GLN A 1 179 ? 8.879 10.068 4.049 1.00 88.50 179 GLN A CA 1
ATOM 1347 C C . GLN A 1 179 ? 7.468 9.729 4.527 1.00 88.50 179 GLN A C 1
ATOM 1349 O O . GLN A 1 179 ? 6.617 10.612 4.641 1.00 88.50 179 GLN A O 1
ATOM 1354 N N . LEU A 1 180 ? 7.218 8.462 4.853 1.00 87.81 180 LEU A N 1
ATOM 1355 C CA . LEU A 1 180 ? 5.938 8.058 5.409 1.00 87.81 180 LEU A CA 1
ATOM 1356 C C . LEU A 1 180 ? 5.692 8.710 6.779 1.00 87.81 180 LEU A C 1
ATOM 1358 O O . LEU A 1 180 ? 4.574 9.147 7.046 1.00 87.81 180 LEU A O 1
ATOM 1362 N N . ALA A 1 181 ? 6.720 8.869 7.616 1.00 90.88 181 ALA A N 1
ATOM 1363 C CA . ALA A 1 181 ? 6.615 9.608 8.872 1.00 90.88 181 ALA A CA 1
ATOM 1364 C C . ALA A 1 181 ? 6.171 11.062 8.651 1.00 90.88 181 ALA A C 1
ATOM 1366 O O . ALA A 1 181 ? 5.293 11.549 9.366 1.00 90.88 181 ALA A O 1
ATOM 1367 N N . CYS A 1 182 ? 6.737 11.731 7.642 1.00 90.44 182 CYS A N 1
ATOM 1368 C CA . CYS A 1 182 ? 6.376 13.098 7.269 1.00 90.44 182 CYS A CA 1
ATOM 1369 C C . CYS A 1 182 ? 4.908 13.238 6.844 1.00 90.44 182 CYS A C 1
ATOM 1371 O O . CYS A 1 182 ? 4.351 14.318 6.995 1.00 90.44 182 CYS A O 1
ATOM 1373 N N . ILE A 1 183 ? 4.273 12.172 6.350 1.00 89.50 183 ILE A N 1
ATOM 1374 C CA . ILE A 1 183 ? 2.851 12.171 5.973 1.00 89.50 183 ILE A CA 1
ATOM 1375 C C . ILE A 1 183 ? 1.969 11.771 7.166 1.00 89.50 183 ILE A C 1
ATOM 1377 O O . ILE A 1 183 ? 0.975 12.431 7.471 1.00 89.50 183 ILE A O 1
ATOM 1381 N N . VAL A 1 184 ? 2.338 10.703 7.875 1.00 90.75 184 VAL A N 1
ATOM 1382 C CA . VAL A 1 184 ? 1.520 10.110 8.942 1.00 90.75 184 VAL A CA 1
ATOM 1383 C C . VAL A 1 184 ? 1.483 10.983 10.195 1.00 90.75 184 VAL A C 1
ATOM 1385 O O . VAL A 1 184 ? 0.427 11.105 10.812 1.00 90.75 184 VAL A O 1
ATOM 1388 N N . ILE A 1 185 ? 2.592 11.617 10.586 1.00 93.50 185 ILE A N 1
ATOM 1389 C CA . ILE A 1 185 ? 2.628 12.431 11.811 1.00 93.50 185 ILE A CA 1
ATOM 1390 C C . ILE A 1 185 ? 1.678 13.640 11.710 1.00 93.50 185 ILE A C 1
ATOM 1392 O O . ILE A 1 185 ? 0.835 13.779 12.601 1.00 93.50 185 ILE A O 1
ATOM 1396 N N . PRO A 1 186 ? 1.721 14.477 10.651 1.00 93.25 186 PRO A N 1
ATOM 1397 C CA . PRO A 1 186 ? 0.752 15.560 10.486 1.00 93.25 186 PRO A CA 1
ATOM 1398 C C . PRO A 1 186 ? -0.687 15.056 10.395 1.00 93.25 186 PRO A C 1
ATOM 1400 O O . PRO A 1 186 ? -1.569 15.624 11.036 1.00 93.25 186 PRO A O 1
ATOM 1403 N N . LEU A 1 187 ? -0.924 13.959 9.666 1.00 92.12 187 LEU A N 1
ATOM 1404 C CA . LEU A 1 187 ? -2.254 13.364 9.548 1.00 92.12 187 LEU A CA 1
ATOM 1405 C C . LEU A 1 187 ? -2.821 12.972 10.921 1.00 92.12 187 LEU A C 1
ATOM 1407 O O . LEU A 1 187 ? -3.957 13.312 11.239 1.00 92.12 187 LEU A O 1
ATOM 1411 N N . MET A 1 188 ? -2.024 12.318 11.769 1.00 92.25 188 MET A N 1
ATOM 1412 C CA . MET A 1 188 ? -2.453 11.907 13.111 1.00 92.25 188 MET A CA 1
ATOM 1413 C C . MET A 1 188 ? -2.682 13.098 14.048 1.00 92.25 188 MET A C 1
ATOM 1415 O O . MET A 1 188 ? -3.588 13.053 14.882 1.00 92.25 188 MET A O 1
ATOM 1419 N N . VAL A 1 189 ? -1.916 14.182 13.895 1.00 92.81 189 VAL A N 1
ATOM 1420 C CA . VAL A 1 189 ? -2.165 15.442 14.612 1.00 92.81 189 VAL A CA 1
ATOM 1421 C C . VAL A 1 189 ? -3.502 16.054 14.190 1.00 92.81 189 VAL A C 1
ATOM 1423 O O . VAL A 1 189 ? -4.297 16.423 15.056 1.00 92.81 189 VAL A O 1
ATOM 1426 N N . ILE A 1 190 ? -3.789 16.102 12.887 1.00 92.00 190 ILE A N 1
ATOM 1427 C CA . ILE A 1 190 ? -5.063 16.609 12.358 1.00 92.00 190 ILE A CA 1
ATOM 1428 C C . ILE A 1 190 ? -6.231 15.752 12.859 1.00 92.00 190 ILE A C 1
ATOM 1430 O O . ILE A 1 190 ? -7.207 16.294 13.374 1.00 92.00 190 ILE A O 1
ATOM 1434 N N . ILE A 1 191 ? -6.120 14.421 12.792 1.00 88.69 191 ILE A N 1
ATOM 1435 C CA . ILE A 1 191 ? -7.158 13.499 13.283 1.00 88.69 191 ILE A CA 1
ATOM 1436 C C . ILE A 1 191 ? -7.407 13.699 14.782 1.00 88.69 191 ILE A C 1
ATOM 1438 O O . ILE A 1 191 ? -8.559 13.726 15.219 1.00 88.69 191 ILE A O 1
ATOM 1442 N N . GLN A 1 192 ? -6.353 13.869 15.585 1.00 89.56 192 GLN A N 1
ATOM 1443 C CA . GLN A 1 192 ? -6.503 14.146 17.013 1.00 89.56 192 GLN A CA 1
ATOM 1444 C C . GLN A 1 192 ? -7.233 15.473 17.249 1.00 89.56 192 GLN A C 1
ATOM 1446 O O . GLN A 1 192 ? -8.104 15.544 18.111 1.00 89.56 192 GLN A O 1
ATOM 1451 N N . PHE A 1 193 ? -6.926 16.503 16.463 1.00 90.44 193 PHE A N 1
ATOM 1452 C CA . PHE A 1 193 ? -7.607 17.790 16.550 1.00 90.44 193 PHE A CA 1
ATOM 1453 C C . PHE A 1 193 ? -9.095 17.676 16.182 1.00 90.44 193 PHE A C 1
ATOM 1455 O O . PHE A 1 193 ? -9.952 18.169 16.913 1.00 90.44 193 PHE A O 1
ATOM 1462 N N . MET A 1 194 ? -9.421 16.951 15.106 1.00 88.31 194 MET A N 1
ATOM 1463 C CA . MET A 1 194 ? -10.806 16.676 14.701 1.00 88.31 194 MET A CA 1
ATOM 1464 C C . MET A 1 194 ? -11.585 15.899 15.767 1.00 88.31 194 MET A C 1
ATOM 1466 O O . MET A 1 194 ? -12.774 16.148 15.976 1.00 88.31 194 MET A O 1
ATOM 1470 N N . ARG A 1 195 ? -10.925 14.955 16.446 1.00 85.56 195 ARG A N 1
ATOM 1471 C CA . ARG A 1 195 ? -11.522 14.188 17.542 1.00 85.56 195 ARG A CA 1
ATOM 1472 C C . ARG A 1 195 ? -11.820 15.070 18.748 1.00 85.56 195 ARG A C 1
ATOM 1474 O O . ARG A 1 195 ? -12.936 15.024 19.257 1.00 85.56 195 ARG A O 1
ATOM 1481 N N . ASP A 1 196 ? -10.857 15.881 19.168 1.00 87.50 196 ASP A N 1
ATOM 1482 C CA . ASP A 1 196 ? -10.983 16.726 20.358 1.00 87.50 196 ASP A CA 1
ATOM 1483 C C . ASP A 1 196 ? -12.003 17.866 20.154 1.00 87.50 196 ASP A C 1
ATOM 1485 O O . ASP A 1 196 ? -12.650 18.289 21.109 1.00 87.50 196 ASP A O 1
ATOM 1489 N N . LEU A 1 197 ? -12.207 1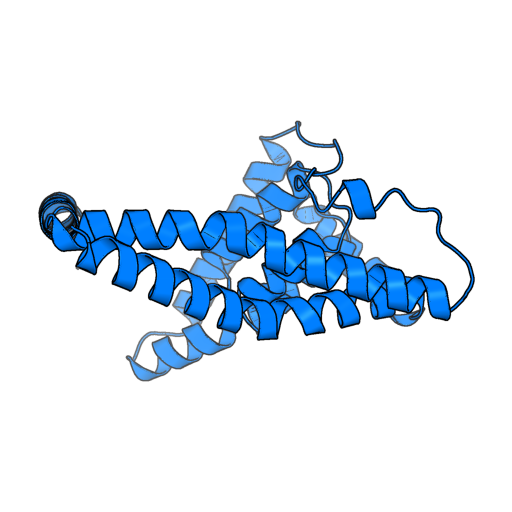8.324 18.912 1.00 86.38 197 LEU A N 1
ATOM 1490 C CA . LEU A 1 197 ? -13.266 19.277 18.550 1.00 86.38 197 LEU A CA 1
ATOM 1491 C C . LEU A 1 197 ? -14.666 18.648 18.432 1.00 86.38 197 LEU A C 1
ATOM 1493 O O . LEU A 1 197 ? -15.636 19.357 18.167 1.00 86.38 197 LEU A O 1
ATOM 1497 N N . GLY A 1 198 ? -14.792 17.324 18.560 1.00 84.44 198 GLY A N 1
ATOM 1498 C CA . GLY A 1 198 ? -16.061 16.616 18.370 1.00 84.44 198 GLY A CA 1
ATOM 1499 C C . GLY A 1 198 ? -16.552 16.571 16.917 1.00 84.44 198 GLY A C 1
ATOM 1500 O O . GLY A 1 198 ? -17.645 16.068 16.660 1.00 84.44 198 GLY A O 1
ATOM 1501 N N . TRP A 1 199 ? -15.752 17.029 15.947 1.00 85.38 199 TRP A N 1
ATOM 1502 C CA . TRP A 1 199 ? -16.114 17.014 14.525 1.00 85.38 199 TRP A CA 1
ATOM 1503 C C . TRP A 1 199 ? -16.379 15.605 14.007 1.00 85.38 199 TRP A C 1
ATOM 1505 O O . TRP A 1 199 ? -17.266 15.425 13.178 1.00 85.38 199 TRP A O 1
ATOM 1515 N N . LEU A 1 200 ? -15.677 14.599 14.540 1.00 77.75 200 LEU A N 1
ATOM 1516 C CA . LEU A 1 200 ? -15.941 13.196 14.208 1.00 77.75 200 LEU A CA 1
ATOM 1517 C C . LEU A 1 200 ? -17.375 12.777 14.562 1.00 77.75 200 LEU A C 1
ATOM 1519 O O . LEU A 1 200 ? -18.001 12.041 13.803 1.00 77.75 200 LEU A O 1
ATOM 1523 N N . HIS A 1 201 ? -17.926 13.278 15.673 1.00 79.12 201 HIS A N 1
ATOM 1524 C CA . HIS A 1 201 ? -19.304 12.975 16.052 1.00 79.12 201 HIS A CA 1
ATOM 1525 C C . HIS A 1 201 ? -20.307 13.665 15.120 1.00 79.12 201 HIS A C 1
ATOM 1527 O O . HIS A 1 201 ? -21.290 13.048 14.713 1.00 79.12 201 HIS A O 1
ATOM 1533 N N . THR A 1 202 ? -20.048 14.916 14.735 1.00 81.94 202 THR A N 1
ATOM 1534 C CA . THR A 1 202 ? -20.889 15.655 13.781 1.00 81.94 202 THR A CA 1
ATOM 1535 C C . THR A 1 202 ? -20.913 14.979 12.412 1.00 81.94 202 THR A C 1
ATOM 1537 O O . THR A 1 202 ? -21.981 14.803 11.830 1.00 81.94 202 THR A O 1
ATOM 1540 N N . LEU A 1 203 ? -19.750 14.542 11.928 1.00 84.19 203 LEU A N 1
ATOM 1541 C CA . LEU A 1 203 ? -19.612 13.832 10.657 1.00 84.19 203 LEU A CA 1
ATOM 1542 C C . LEU A 1 203 ? -20.343 12.482 10.701 1.00 84.19 203 LEU A C 1
ATOM 1544 O O . LEU A 1 203 ? -21.072 12.144 9.776 1.00 84.19 203 LEU A O 1
ATOM 1548 N N . SER A 1 204 ? -20.236 11.757 11.819 1.00 81.62 204 SER A N 1
ATOM 1549 C CA . SER A 1 204 ? -20.998 10.525 12.052 1.00 81.62 204 SER A CA 1
ATOM 1550 C C . SER A 1 204 ? -22.514 10.758 12.037 1.00 81.62 204 SER A C 1
ATOM 1552 O O . SER A 1 204 ? -23.221 10.011 11.368 1.00 81.62 204 SER A O 1
ATOM 1554 N N . LYS A 1 205 ? -23.022 11.817 12.686 1.00 84.12 205 LYS A N 1
ATOM 1555 C CA . LYS A 1 205 ? -24.456 12.163 12.630 1.00 84.12 205 LYS A CA 1
ATOM 1556 C C . LYS A 1 205 ? -24.919 12.499 11.214 1.00 84.12 205 LYS A C 1
ATOM 1558 O O . LYS A 1 205 ? -26.026 12.138 10.838 1.00 84.12 205 LYS A O 1
ATOM 1563 N N . TRP A 1 206 ? -24.075 13.172 10.434 1.00 88.69 206 TRP A N 1
ATOM 1564 C CA . TRP A 1 206 ? -24.381 13.519 9.047 1.00 88.69 206 TRP A CA 1
ATOM 1565 C C . TRP A 1 206 ? -24.430 12.291 8.125 1.00 88.69 206 TRP A C 1
ATOM 1567 O O . TRP A 1 206 ? -25.229 12.259 7.195 1.00 88.69 206 TRP A O 1
ATOM 1577 N N . LEU A 1 207 ? -23.620 11.265 8.409 1.00 84.50 207 LEU A N 1
ATOM 1578 C CA . LEU A 1 207 ? -23.591 10.004 7.659 1.00 84.50 207 LEU A CA 1
ATOM 1579 C C . LEU A 1 207 ? -24.627 8.969 8.135 1.00 84.50 207 LEU A C 1
ATOM 1581 O O . LEU A 1 207 ? -24.933 8.048 7.382 1.00 84.50 207 LEU A O 1
ATOM 1585 N N . SER A 1 208 ? -25.193 9.129 9.336 1.00 83.12 208 SER A N 1
ATOM 1586 C CA . SER A 1 208 ? -26.253 8.267 9.889 1.00 83.12 208 SER A CA 1
ATOM 1587 C C . SER A 1 208 ? -27.395 7.949 8.904 1.00 83.12 208 SER A C 1
ATOM 1589 O O . SER A 1 208 ? -27.670 6.768 8.717 1.00 83.12 208 SER A O 1
ATOM 1591 N N . PRO A 1 209 ? -28.008 8.921 8.190 1.00 83.75 209 PRO A N 1
ATOM 1592 C CA . PRO A 1 209 ? -29.103 8.621 7.257 1.00 83.75 209 PRO A CA 1
ATOM 1593 C C . PRO A 1 209 ? -28.694 7.751 6.055 1.00 83.75 209 PRO A C 1
ATOM 1595 O O . PRO A 1 209 ? -29.535 7.067 5.481 1.00 83.75 209 PRO A O 1
ATOM 1598 N N . LEU A 1 210 ? -27.415 7.760 5.657 1.00 85.50 210 LEU A N 1
ATOM 1599 C CA . LEU A 1 210 ? -26.908 6.868 4.605 1.00 85.50 210 LEU A CA 1
ATOM 1600 C C . LEU A 1 210 ? -26.652 5.455 5.136 1.00 85.50 210 LEU A C 1
ATOM 1602 O O . LEU A 1 210 ? -26.849 4.487 4.405 1.00 85.50 210 LEU A O 1
ATOM 1606 N N . LEU A 1 211 ? -26.213 5.344 6.392 1.00 75.75 211 LEU A N 1
ATOM 1607 C CA . LEU A 1 211 ? -25.972 4.064 7.060 1.00 75.75 211 LEU A CA 1
ATOM 1608 C C . LEU A 1 211 ? -27.286 3.329 7.355 1.00 75.75 211 LEU A C 1
ATOM 1610 O O . LEU A 1 211 ? -27.358 2.129 7.128 1.00 75.75 211 LEU A O 1
ATOM 1614 N N . GLU A 1 212 ? -28.342 4.050 7.737 1.00 76.75 212 GLU A N 1
ATOM 1615 C CA . GLU A 1 212 ? -29.694 3.493 7.924 1.00 76.75 212 GLU A CA 1
ATOM 1616 C C . GLU A 1 212 ? -30.316 2.949 6.624 1.00 76.75 212 GLU A C 1
ATOM 1618 O O . GLU A 1 212 ? -31.212 2.119 6.677 1.00 76.75 212 GLU A O 1
ATOM 1623 N N . CYS A 1 213 ? -29.845 3.377 5.445 1.00 70.75 213 CYS A N 1
ATOM 1624 C CA . CYS A 1 213 ? -30.273 2.798 4.163 1.00 70.75 213 CYS A CA 1
ATOM 1625 C C . CYS A 1 213 ? -29.545 1.487 3.803 1.00 70.75 213 CYS A C 1
ATOM 1627 O O . CYS A 1 213 ? -29.891 0.866 2.796 1.00 70.75 213 CYS A O 1
ATOM 1629 N N . LEU A 1 214 ? -28.500 1.111 4.549 1.00 57.00 214 LEU A N 1
ATOM 1630 C CA . LEU A 1 214 ? -27.657 -0.068 4.302 1.00 57.00 214 LEU A CA 1
ATOM 1631 C C . LEU A 1 214 ? -27.895 -1.213 5.305 1.00 57.00 214 LEU A C 1
ATOM 1633 O O . LEU A 1 214 ? -27.394 -2.314 5.059 1.00 57.00 214 LEU A O 1
ATOM 1637 N N . GLU A 1 215 ? -28.620 -0.959 6.399 1.00 46.41 215 GLU A N 1
ATOM 1638 C CA . GLU A 1 215 ? -29.128 -1.963 7.355 1.00 46.41 215 GLU A CA 1
ATOM 1639 C C . GLU A 1 215 ? -30.479 -2.543 6.904 1.00 46.41 215 GLU A C 1
ATOM 1641 O O . GLU A 1 215 ? -30.678 -3.765 7.104 1.00 46.41 215 GLU A O 1
#

Organism: Bacillus safensis (NCBI:txid561879)

Secondary structure (DSSP, 8-state):
-HHHHHHHHHHHHHHHHHHHHHHHHHHHHHHHHHHH-HHHHHHHHHHHHHHHHTT--STTHHHHHHHHHT-HHHHHHHHHHS--BHHHHHHHHHHHHHHTTHHHHHHHHHHTT--HHHHHHHHHHHHHHHHHHHHHH-----SBPP-GGGGGGT-S---SSHHHHHHHHHHHHHHHHHHHHHHHHHHHHHHHHHHHTTHHHHHHHHHHHHHTTT-

Radius of gyration: 19.75 Å; chains: 1; bounding box: 59×39×46 Å

InterPro domains:
  IPR011642 Nucleoside transporter/FeoB GTPase, Gate domain [PF07670] (17-102)

Sequence (215 aa):
MGETWKNGLKAGLSTTWTLGKVIFPVTILVSILQQHTPVMGWIIQFIRPFMGVFGLSGEAAIPLVLGNMLNLYAGIAAILTLELPVKEVFILAVMLSFCHNLIIESTVAAKVGLRVSVILLVRISLAVISAIVIHLVWQGGEEPAQYGLLTAAQAADVASSWYMIVLLALQKAVLGVLQLACIVIPLMVIIQFMRDLGWLHTLSKWLSPLLECLE

pLDDT: mean 86.18, std 9.88, range [46.41, 96.5]